Protein AF-A0A0L0VKM5-F1 (afdb_monomer_lite)

Organism: NCBI:txid1165861

Secondary structure (DSSP, 8-state):
----TTTTT---TT-GGG--------PPP----------------TTSSS--------------------HHHHHHHHHHHHHH---HHHHHHHHHHHTS-HHHHHHHHHHHHHHHHHHHHHHTTTT-------HHHHHHHHHHHHHHHT-TT--BSS--TTSSS--TTBHHHHHHHHHHTS-HHHHHHHS-HHHHTT-HHHHHHHHHHHHHHHHHHHHHHHHHHTTTT--BTTB---SSPPPHHHHHHHHHHHS-TTSSPPPHHHHHHHHHHHHHTT-

Foldseek 3Di:
DDDDPVVVPDDDPPDPPPDDDDDDDDDDDDDDDDDDDDDDPDDDDPVPPDPDPDPPPDPDPPPPPPDDPDVVLVVVLVVCCVVVVDDPVVNVLVVVLSPDDPVCNVVSVVVVVVVVVVVVVVVLVVPPPLPDFDVVLLLLLLLQLLVLVLDPPQPELDDDVPDPDDPCRHSLNSSVVSLVPDDPVVCVVGADPCVVVVNPSSVVSVSVSSVVSSVVSVVVLVCLQCALPDDDPVHDNDDDDDDPLRSQLVSCQVRPNNSDGDDPVRSVVVSVVSVVVVD

Structure (mmCIF, N/CA/C/O backbone):
data_AF-A0A0L0VKM5-F1
#
_entry.id   AF-A0A0L0VKM5-F1
#
loop_
_atom_site.group_PDB
_atom_site.id
_atom_site.type_symbol
_atom_site.label_atom_id
_atom_site.label_alt_id
_atom_site.label_comp_id
_atom_site.label_asym_id
_atom_site.label_entity_id
_atom_site.label_seq_id
_atom_site.pdbx_PDB_ins_code
_atom_site.Cartn_x
_atom_site.Cartn_y
_atom_site.Cartn_z
_atom_site.occupancy
_atom_site.B_iso_or_equiv
_atom_site.auth_seq_id
_atom_site.auth_comp_id
_atom_site.auth_asym_id
_atom_site.auth_atom_id
_atom_site.pdbx_PDB_model_num
ATOM 1 N N . MET A 1 1 ? -4.091 29.266 -2.581 1.00 34.59 1 MET A N 1
ATOM 2 C CA . MET A 1 1 ? -5.533 28.956 -2.667 1.00 34.59 1 MET A CA 1
ATOM 3 C C . MET A 1 1 ? -5.750 27.744 -1.776 1.00 34.59 1 MET A C 1
ATOM 5 O O . MET A 1 1 ? -5.140 26.719 -2.038 1.00 34.59 1 MET A O 1
ATOM 9 N N . VAL A 1 2 ? -6.422 27.909 -0.637 1.00 29.61 2 VAL A N 1
ATOM 10 C CA . VAL A 1 2 ? -6.553 26.855 0.384 1.00 29.61 2 VAL A CA 1
ATOM 11 C C . VAL A 1 2 ? -7.783 26.028 0.030 1.00 29.61 2 VAL A C 1
ATOM 13 O O . VAL A 1 2 ? -8.894 26.539 0.119 1.00 29.61 2 VAL A O 1
ATOM 16 N N . MET A 1 3 ? -7.582 24.792 -0.430 1.00 28.33 3 MET A N 1
ATOM 17 C CA . MET A 1 3 ? -8.678 23.846 -0.649 1.00 28.33 3 MET A CA 1
ATOM 18 C C . MET A 1 3 ? -9.205 23.363 0.706 1.00 28.33 3 MET A C 1
ATOM 20 O O . MET A 1 3 ? -8.437 22.916 1.560 1.00 28.33 3 MET A O 1
ATOM 24 N N . SER A 1 4 ? -10.511 23.512 0.912 1.00 32.47 4 SER A N 1
ATOM 25 C CA . SER A 1 4 ? -11.226 23.078 2.111 1.00 32.47 4 SER A CA 1
ATOM 26 C C . SER A 1 4 ? -11.427 21.559 2.085 1.00 32.47 4 SER A C 1
ATOM 28 O O . SER A 1 4 ? -11.765 20.999 1.046 1.00 32.47 4 SER A O 1
ATOM 30 N N . MET A 1 5 ? -11.265 20.886 3.233 1.00 33.91 5 MET A N 1
ATOM 31 C CA . MET A 1 5 ? -11.468 19.430 3.384 1.00 33.91 5 MET A CA 1
ATOM 32 C C . MET A 1 5 ? -12.863 18.949 2.955 1.00 33.91 5 MET A C 1
ATOM 34 O O . MET A 1 5 ? -13.023 17.776 2.628 1.00 33.91 5 MET A O 1
ATOM 38 N N . ASN A 1 6 ? -13.861 19.835 2.940 1.00 37.34 6 ASN A N 1
ATOM 39 C CA . ASN A 1 6 ? -15.232 19.471 2.589 1.00 37.34 6 ASN A CA 1
ATOM 40 C C . ASN A 1 6 ? -15.436 19.261 1.081 1.00 37.34 6 ASN A C 1
ATOM 42 O O . ASN A 1 6 ? -16.302 18.473 0.706 1.00 37.34 6 ASN A O 1
ATOM 46 N N . ASP A 1 7 ? -14.617 19.884 0.229 1.00 37.00 7 ASP A N 1
ATOM 47 C CA . ASP A 1 7 ? -14.785 19.810 -1.230 1.00 37.00 7 ASP A CA 1
ATOM 48 C C . ASP A 1 7 ? -14.205 18.518 -1.831 1.00 37.00 7 ASP A C 1
ATOM 50 O O . ASP A 1 7 ? -14.514 18.165 -2.964 1.00 37.00 7 ASP A O 1
ATOM 54 N N . LEU A 1 8 ? -13.392 17.772 -1.072 1.00 41.91 8 LEU A N 1
ATOM 55 C CA . LEU A 1 8 ? -12.828 16.490 -1.516 1.00 41.91 8 LEU A CA 1
ATOM 56 C C . LEU A 1 8 ? -13.783 15.304 -1.277 1.00 41.91 8 LEU A C 1
ATOM 58 O O . LEU A 1 8 ? -13.577 14.224 -1.824 1.00 41.91 8 LEU A O 1
ATOM 62 N N . ILE A 1 9 ? -14.801 15.482 -0.426 1.00 40.09 9 ILE A N 1
ATOM 63 C CA . ILE A 1 9 ? -15.663 14.389 0.061 1.00 40.09 9 ILE A CA 1
ATOM 64 C C . ILE A 1 9 ? -17.059 14.423 -0.573 1.00 40.09 9 ILE A C 1
ATOM 66 O O . ILE A 1 9 ? -17.719 13.387 -0.649 1.00 40.09 9 ILE A O 1
ATOM 70 N N . GLN A 1 10 ? -17.514 15.574 -1.067 1.00 39.12 10 GLN A N 1
ATOM 71 C CA . GLN A 1 10 ? -18.842 15.696 -1.664 1.00 39.12 10 GLN A CA 1
ATOM 72 C C . GLN A 1 10 ? -18.745 15.672 -3.190 1.00 39.12 10 GLN A C 1
ATOM 74 O O . GLN A 1 10 ? -18.498 16.688 -3.830 1.00 39.12 10 GLN A O 1
ATOM 79 N N . GLY A 1 11 ? -18.935 14.483 -3.767 1.00 34.53 11 GLY A N 1
ATOM 80 C CA . GLY A 1 11 ? -19.270 14.357 -5.182 1.00 34.53 11 GLY A CA 1
ATOM 81 C C . GLY A 1 11 ? -20.589 15.076 -5.467 1.00 34.53 11 GLY A C 1
ATOM 82 O O . GLY A 1 11 ? -21.546 14.942 -4.704 1.00 34.53 11 GLY A O 1
ATOM 83 N N . ASP A 1 12 ? -20.595 15.862 -6.540 1.00 33.09 12 ASP A N 1
ATOM 84 C CA . ASP A 1 12 ? -21.724 16.646 -7.036 1.00 33.09 12 ASP A CA 1
ATOM 85 C C . ASP A 1 12 ? -22.997 15.787 -7.157 1.00 33.09 12 ASP A C 1
ATOM 87 O O . ASP A 1 12 ? -23.001 14.711 -7.757 1.00 33.09 12 ASP A O 1
ATOM 91 N N . GLY A 1 13 ? -24.087 16.255 -6.548 1.00 37.84 13 GLY A N 1
ATOM 92 C CA . GLY A 1 13 ? -25.333 15.507 -6.351 1.00 37.84 13 GLY A CA 1
ATOM 93 C C . GLY A 1 13 ? -26.205 15.341 -7.599 1.00 37.84 13 GLY A C 1
ATOM 94 O O . GLY A 1 13 ? -27.368 14.972 -7.459 1.00 37.84 13 GLY A O 1
ATOM 95 N N . ASN A 1 14 ? -25.679 15.617 -8.794 1.00 38.56 14 ASN A N 1
ATOM 96 C CA . ASN A 1 14 ? -26.437 15.602 -10.049 1.00 38.56 14 ASN A CA 1
ATOM 97 C C . ASN A 1 14 ? -26.021 14.510 -11.047 1.00 38.56 14 ASN A C 1
ATOM 99 O O . ASN A 1 14 ? -26.467 14.544 -12.195 1.00 38.56 14 ASN A O 1
ATOM 103 N N . ASP A 1 15 ? -25.228 13.518 -10.637 1.00 36.84 15 ASP A N 1
ATOM 104 C CA . ASP A 1 15 ? -24.842 12.443 -11.552 1.00 36.84 15 ASP A CA 1
ATOM 105 C C . ASP A 1 15 ? -25.957 11.389 -11.713 1.00 36.84 15 ASP A C 1
ATOM 107 O O . ASP A 1 15 ? -26.361 10.698 -10.773 1.00 36.84 15 ASP A O 1
ATOM 111 N N . LEU A 1 16 ? -26.450 11.256 -12.947 1.00 36.75 16 LEU A N 1
ATOM 112 C CA . LEU A 1 16 ? -27.559 10.394 -13.396 1.00 36.75 16 LEU A CA 1
ATOM 113 C C . LEU A 1 16 ? -27.290 8.875 -13.273 1.00 36.75 16 LEU A C 1
ATOM 115 O O . LEU A 1 16 ? -28.076 8.065 -13.759 1.00 36.75 16 LEU A O 1
ATOM 119 N N . ALA A 1 17 ? -26.208 8.461 -12.611 1.00 41.47 17 ALA A N 1
ATOM 120 C CA . ALA A 1 17 ? -25.760 7.069 -12.532 1.00 41.47 17 ALA A CA 1
ATOM 121 C C . ALA A 1 17 ? -26.477 6.214 -11.462 1.00 41.47 17 ALA A C 1
ATOM 123 O O . ALA A 1 17 ? -26.242 5.010 -11.385 1.00 41.47 17 ALA A O 1
ATOM 124 N N . ASN A 1 18 ? -27.370 6.796 -10.652 1.00 37.19 18 ASN A N 1
ATOM 125 C CA . ASN A 1 18 ? -28.027 6.105 -9.529 1.00 37.19 18 ASN A CA 1
ATOM 126 C C . ASN A 1 18 ? -29.310 5.320 -9.879 1.00 37.19 18 ASN A C 1
ATOM 128 O O . ASN A 1 18 ? -30.042 4.920 -8.975 1.00 37.19 18 ASN A O 1
ATOM 132 N N . GLN A 1 19 ? -29.600 5.049 -11.154 1.00 35.53 19 GLN A N 1
ATOM 133 C CA . GLN A 1 19 ? -30.671 4.115 -11.529 1.00 35.53 19 GLN A CA 1
ATOM 134 C C . GLN A 1 19 ? -30.089 2.796 -12.032 1.00 35.53 19 GLN A C 1
ATOM 136 O O . GLN A 1 19 ? -29.912 2.588 -13.228 1.00 35.53 19 GLN A O 1
ATOM 141 N N . TYR A 1 20 ? -29.824 1.883 -11.100 1.00 34.62 20 TYR A N 1
ATOM 142 C CA . TYR A 1 20 ? -29.683 0.467 -11.420 1.00 34.62 20 TYR A CA 1
ATOM 143 C C . TYR A 1 20 ? -30.781 -0.305 -10.689 1.00 34.62 20 TYR A C 1
ATOM 145 O O . TYR A 1 20 ? -30.747 -0.473 -9.471 1.00 34.62 20 TYR A O 1
ATOM 153 N N . GLU A 1 21 ? -31.793 -0.730 -11.441 1.00 34.28 21 GLU A N 1
ATOM 154 C CA . GLU A 1 21 ? -32.879 -1.576 -10.956 1.00 34.28 21 GLU A CA 1
ATOM 155 C C . GLU A 1 21 ? -32.442 -3.038 -11.131 1.00 34.28 21 GLU A C 1
ATOM 157 O O . GLU A 1 21 ? -32.200 -3.507 -12.243 1.00 34.28 21 GLU A O 1
ATOM 162 N N . GLY A 1 22 ? -32.232 -3.739 -10.014 1.00 32.88 22 GLY A N 1
ATOM 163 C CA . GLY A 1 22 ? -31.756 -5.121 -10.012 1.00 32.88 22 GLY A CA 1
ATOM 164 C C . GLY A 1 22 ? -32.710 -6.063 -10.752 1.00 32.88 22 GLY A C 1
ATOM 165 O O . GLY A 1 22 ? -33.922 -6.033 -10.537 1.00 32.88 22 GLY A O 1
ATOM 166 N N . VAL A 1 23 ? -32.147 -6.923 -11.605 1.00 34.69 23 VAL A N 1
ATOM 167 C CA . VAL A 1 23 ? -32.866 -7.983 -12.324 1.00 34.69 23 VAL A CA 1
ATOM 168 C C . VAL A 1 23 ? -33.581 -8.885 -11.312 1.00 34.69 23 VAL A C 1
ATOM 170 O O . VAL A 1 23 ? -32.945 -9.564 -10.509 1.00 34.69 23 VAL A O 1
ATOM 173 N N . ARG A 1 24 ? -34.918 -8.866 -11.331 1.00 34.19 24 ARG A N 1
ATOM 174 C CA . ARG A 1 24 ? -35.765 -9.814 -10.600 1.00 34.19 24 ARG A CA 1
ATOM 175 C C . ARG A 1 24 ? -35.789 -11.144 -11.351 1.00 34.19 24 ARG A C 1
ATOM 177 O O . ARG A 1 24 ? -36.242 -11.191 -12.492 1.00 34.19 24 ARG A O 1
ATOM 184 N N . ASP A 1 25 ? -35.367 -12.217 -10.691 1.00 37.97 25 ASP A N 1
ATOM 185 C CA . ASP A 1 25 ? -35.578 -13.589 -11.157 1.00 37.97 25 ASP A CA 1
ATOM 186 C C . ASP A 1 25 ? -37.079 -13.904 -11.197 1.00 37.97 25 ASP A C 1
ATOM 188 O O . ASP A 1 25 ? -37.740 -14.032 -10.165 1.00 37.97 25 ASP A O 1
ATOM 192 N N . SER A 1 26 ? -37.644 -14.012 -12.397 1.00 36.44 26 SER A N 1
ATOM 193 C CA . SER A 1 26 ? -38.982 -14.566 -12.635 1.00 36.44 26 SER A CA 1
ATOM 194 C C . SER A 1 26 ? -39.057 -15.109 -14.063 1.00 36.44 26 SER A C 1
ATOM 196 O O . SER A 1 26 ? -39.553 -14.445 -14.969 1.00 36.44 26 SER A O 1
ATOM 198 N N . LEU A 1 27 ? -38.536 -16.320 -14.277 1.00 35.91 27 LEU A N 1
ATOM 199 C CA . LEU A 1 27 ? -38.782 -17.080 -15.505 1.00 35.91 27 LEU A CA 1
ATOM 200 C C . LEU A 1 27 ? -40.105 -17.846 -15.365 1.00 35.91 27 LEU A C 1
ATOM 202 O O . LEU A 1 27 ? -40.284 -18.621 -14.426 1.00 35.91 27 LEU A O 1
ATOM 206 N N . ALA A 1 28 ? -41.029 -17.609 -16.297 1.00 33.84 28 ALA A N 1
ATOM 207 C CA . ALA A 1 28 ? -42.283 -18.348 -16.424 1.00 33.84 28 ALA A CA 1
ATOM 208 C C . ALA A 1 28 ? -42.056 -19.717 -17.111 1.00 33.84 28 ALA A C 1
ATOM 210 O O . ALA A 1 28 ? -41.146 -19.833 -17.936 1.00 33.84 28 ALA A O 1
ATOM 211 N N . PRO A 1 29 ? -42.864 -20.751 -16.802 1.00 32.62 29 PRO A N 1
ATOM 212 C CA . PRO A 1 29 ? -42.708 -22.084 -17.374 1.00 32.62 29 PRO A CA 1
ATOM 213 C C . PRO A 1 29 ? -43.264 -22.126 -18.803 1.00 32.62 29 PRO A C 1
ATOM 215 O O . PRO A 1 29 ? -44.356 -21.626 -19.067 1.00 32.62 29 PRO A O 1
ATOM 218 N N . VAL A 1 30 ? -42.514 -22.726 -19.730 1.00 32.19 30 VAL A N 1
ATOM 219 C CA . VAL A 1 30 ? -42.964 -22.938 -21.112 1.00 32.19 30 VAL A CA 1
ATOM 220 C C . VAL A 1 30 ? -43.645 -24.301 -21.203 1.00 32.19 30 VAL A C 1
ATOM 222 O O . VAL A 1 30 ? -42.994 -25.338 -21.069 1.00 32.19 30 VAL A O 1
ATOM 225 N N . ASP A 1 31 ? -44.959 -24.278 -21.422 1.00 28.09 31 ASP A N 1
ATOM 226 C CA . ASP A 1 31 ? -45.771 -25.460 -21.693 1.00 28.09 31 ASP A CA 1
ATOM 227 C C . ASP A 1 31 ? -45.474 -26.047 -23.077 1.00 28.09 31 ASP A C 1
ATOM 229 O O . ASP A 1 31 ? -45.318 -25.355 -24.084 1.00 28.09 31 ASP A O 1
ATOM 233 N N . THR A 1 32 ? -45.417 -27.374 -23.095 1.00 36.81 32 THR A N 1
ATOM 234 C CA . THR A 1 32 ? -45.219 -28.223 -24.268 1.00 36.81 32 THR A CA 1
ATOM 235 C C . THR A 1 32 ? -46.572 -28.509 -24.919 1.00 36.81 32 THR A C 1
ATOM 237 O O . THR A 1 32 ? -47.510 -28.923 -24.238 1.00 36.81 32 THR A O 1
ATOM 240 N N . THR A 1 33 ? -46.694 -28.385 -26.242 1.00 29.48 33 THR A N 1
ATOM 241 C CA . THR A 1 33 ? -47.748 -29.099 -26.984 1.00 29.48 33 THR A CA 1
ATOM 242 C C . THR A 1 33 ? -47.241 -29.518 -28.362 1.00 29.48 33 THR A C 1
ATOM 244 O O . THR A 1 33 ? -46.828 -28.694 -29.173 1.00 29.48 33 THR A O 1
ATOM 247 N N . MET A 1 34 ? -47.231 -30.835 -28.573 1.00 36.66 34 MET A N 1
ATOM 248 C CA . MET A 1 34 ? -46.810 -31.541 -29.781 1.00 36.66 34 MET A CA 1
ATOM 249 C C . MET A 1 34 ? -47.943 -31.654 -30.809 1.00 36.66 34 MET A C 1
ATOM 251 O O . MET A 1 34 ? -49.106 -31.741 -30.422 1.00 36.66 34 MET A O 1
ATOM 255 N N . ASN A 1 35 ? -47.583 -31.737 -32.095 1.00 28.11 35 ASN A N 1
ATOM 256 C CA . ASN A 1 35 ? -48.121 -32.685 -33.091 1.00 28.11 35 ASN A CA 1
ATOM 257 C C . ASN A 1 35 ? -47.524 -32.365 -34.475 1.00 28.11 35 ASN A C 1
ATOM 259 O O . ASN A 1 35 ? -47.435 -31.194 -34.823 1.00 28.11 35 ASN A O 1
ATOM 263 N N . SER A 1 36 ? -47.209 -33.279 -35.389 1.00 32.62 36 SER A N 1
ATOM 264 C CA . SER A 1 36 ? -46.889 -34.716 -35.423 1.00 32.62 36 SER A CA 1
ATOM 265 C C . SER A 1 36 ? -46.512 -34.985 -36.889 1.00 32.62 36 SER A C 1
ATOM 267 O O . SER A 1 36 ? -47.152 -34.435 -37.785 1.00 32.62 36 SER A O 1
ATOM 269 N N . GLY A 1 37 ? -45.497 -35.808 -37.144 1.00 26.30 37 GLY A N 1
ATOM 270 C CA . GLY A 1 37 ? -45.124 -36.234 -38.494 1.00 26.30 37 GLY A CA 1
ATOM 271 C C . GLY A 1 37 ? -43.953 -37.208 -38.451 1.00 26.30 37 GLY A C 1
ATOM 272 O O . GLY A 1 37 ? -42.804 -36.784 -38.401 1.00 26.30 37 GLY A O 1
ATOM 273 N N . GLU A 1 38 ? -44.281 -38.497 -38.392 1.00 36.12 38 GLU A N 1
ATOM 274 C CA . GLU A 1 38 ? -43.386 -39.646 -38.569 1.00 36.12 38 GLU A CA 1
ATOM 275 C C . GLU A 1 38 ? -42.531 -39.485 -39.842 1.00 36.12 38 GLU A C 1
ATOM 277 O O . GLU A 1 38 ? -43.045 -39.035 -40.862 1.00 36.12 38 GLU A O 1
ATOM 282 N N . ASP A 1 39 ? -41.236 -39.819 -39.815 1.00 32.72 39 ASP A N 1
ATOM 283 C CA . ASP A 1 39 ? -40.753 -41.129 -40.284 1.00 32.72 39 ASP A CA 1
ATOM 284 C C . ASP A 1 39 ? -39.214 -41.187 -40.442 1.00 32.72 39 ASP A C 1
ATOM 2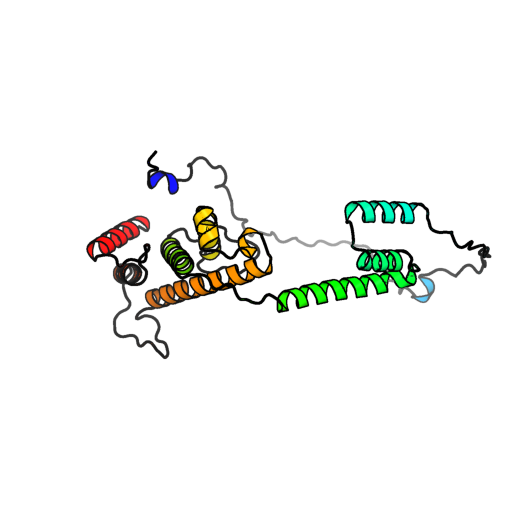86 O O . ASP A 1 39 ? -38.576 -40.268 -40.948 1.00 32.72 39 ASP A O 1
ATOM 290 N N . ASN A 1 40 ? -38.658 -42.342 -40.063 1.00 35.66 40 ASN A N 1
ATOM 291 C CA . ASN A 1 40 ? -37.384 -42.941 -40.493 1.00 35.66 40 ASN A CA 1
ATOM 292 C C . ASN A 1 40 ? -36.057 -42.179 -40.279 1.00 35.66 40 ASN A C 1
ATOM 294 O O . ASN A 1 40 ? -35.524 -41.517 -41.169 1.00 35.66 40 ASN A O 1
ATOM 298 N N . LEU A 1 41 ? -35.404 -42.458 -39.142 1.00 38.38 41 LEU A N 1
ATOM 299 C CA . LEU A 1 41 ? -33.941 -42.398 -39.046 1.00 38.38 41 LEU A CA 1
ATOM 300 C C . LEU A 1 41 ? -33.344 -43.524 -39.905 1.00 38.38 41 LEU A C 1
ATOM 302 O O . LEU A 1 41 ? -33.172 -44.649 -39.440 1.00 38.38 41 LEU A O 1
ATOM 306 N N . GLY A 1 42 ? -33.062 -43.221 -41.171 1.00 40.12 42 GLY A N 1
ATOM 307 C CA . GLY A 1 42 ? -32.238 -44.073 -42.021 1.00 40.12 42 GLY A CA 1
ATOM 308 C C . GLY A 1 42 ? -30.804 -44.115 -41.494 1.00 40.12 42 GLY A C 1
ATOM 309 O O . GLY A 1 42 ? -30.186 -43.074 -41.275 1.00 40.12 42 GLY A O 1
ATOM 310 N N . GLU A 1 43 ? -30.289 -45.322 -41.279 1.00 47.19 43 GLU A N 1
ATOM 311 C CA . GLU A 1 43 ? -28.881 -45.591 -41.000 1.00 47.19 43 GLU A CA 1
ATOM 312 C C . GLU A 1 43 ? -28.035 -45.066 -42.173 1.00 47.19 43 GLU A C 1
ATOM 314 O O . GLU A 1 43 ? -28.152 -45.542 -43.302 1.00 47.19 43 GLU A O 1
ATOM 319 N N . ILE A 1 44 ? -27.240 -44.021 -41.935 1.00 52.38 44 ILE A N 1
ATOM 320 C CA . ILE A 1 44 ? -26.366 -43.441 -42.959 1.00 52.38 44 ILE A CA 1
ATOM 321 C C . ILE A 1 44 ? -25.123 -44.329 -43.055 1.00 52.38 44 ILE A C 1
ATOM 323 O O . ILE A 1 44 ? -24.295 -44.320 -42.145 1.00 52.38 44 ILE A O 1
ATOM 327 N N . ASP A 1 45 ? -24.996 -45.081 -44.152 1.00 52.88 45 ASP A N 1
ATOM 328 C CA . ASP A 1 45 ? -23.797 -45.862 -44.468 1.00 52.88 45 ASP A CA 1
ATOM 329 C C . ASP A 1 45 ? -22.600 -44.907 -44.677 1.00 52.88 45 ASP A C 1
ATOM 331 O O . ASP A 1 45 ? -22.598 -44.105 -45.627 1.00 52.88 45 ASP A O 1
ATOM 335 N N . PRO A 1 46 ? -21.573 -44.958 -43.805 1.00 53.31 46 PRO A N 1
ATOM 336 C CA . PRO A 1 46 ? -20.429 -44.053 -43.864 1.00 53.31 46 PRO A CA 1
ATOM 337 C C . PRO A 1 46 ? -19.584 -44.216 -45.136 1.00 53.31 46 PRO A C 1
ATOM 339 O O . PRO A 1 46 ? -18.772 -43.339 -45.427 1.00 53.31 46 PRO A O 1
ATOM 342 N N . ASN A 1 47 ? -19.787 -45.277 -45.926 1.00 53.28 47 ASN A N 1
ATOM 343 C CA . ASN A 1 47 ? -19.062 -45.490 -47.181 1.00 53.28 47 ASN A CA 1
ATOM 344 C C . ASN A 1 47 ? -19.636 -44.721 -48.381 1.00 53.28 47 ASN A C 1
ATOM 346 O O . ASN A 1 47 ? -18.992 -44.668 -49.424 1.00 53.28 47 ASN A O 1
ATOM 350 N N . THR A 1 48 ? -20.809 -44.098 -48.245 1.00 52.44 48 THR A N 1
ATOM 351 C CA . THR A 1 48 ? -21.465 -43.332 -49.328 1.00 52.44 48 THR A CA 1
ATOM 352 C C . THR A 1 48 ? -21.473 -41.816 -49.117 1.00 52.44 48 THR A C 1
ATOM 354 O O . THR A 1 48 ? -21.989 -41.084 -49.959 1.00 52.44 48 THR A O 1
ATOM 357 N N . PHE A 1 49 ? -20.899 -41.313 -48.016 1.00 48.53 49 PHE A N 1
ATOM 358 C CA . PHE A 1 49 ? -20.939 -39.880 -47.685 1.00 48.53 49 PHE A CA 1
ATOM 359 C C . PHE A 1 49 ? -20.107 -39.009 -48.641 1.00 48.53 49 PHE A C 1
ATOM 361 O O . PHE A 1 49 ? -20.435 -37.849 -48.886 1.00 48.53 49 PHE A O 1
ATOM 368 N N . PHE A 1 50 ? -19.056 -39.580 -49.223 1.00 52.94 50 PHE A N 1
ATOM 369 C CA . PHE A 1 50 ? -18.299 -38.965 -50.302 1.00 52.94 50 PHE A CA 1
ATOM 370 C C . PHE A 1 50 ? -18.598 -39.776 -51.560 1.00 52.94 50 PHE A C 1
ATOM 372 O O . PHE A 1 50 ? -18.223 -40.941 -51.636 1.00 52.94 50 PHE A O 1
ATOM 379 N N . GLY A 1 51 ? -19.347 -39.194 -52.501 1.00 50.78 51 GLY A N 1
ATOM 380 C CA . GLY A 1 51 ? -19.697 -39.864 -53.756 1.00 50.78 51 GLY A CA 1
ATOM 381 C C . GLY A 1 51 ? -18.470 -40.390 -54.511 1.00 50.78 51 GLY A C 1
ATOM 382 O O . GLY A 1 51 ? -17.351 -39.925 -54.283 1.00 50.78 51 GLY A O 1
ATOM 383 N N . ASP A 1 52 ? -18.703 -41.354 -55.408 1.00 49.81 52 ASP A N 1
ATOM 384 C CA . ASP A 1 52 ? -17.656 -42.068 -56.149 1.00 49.81 52 ASP A CA 1
ATOM 385 C C . ASP A 1 52 ? -16.579 -41.119 -56.713 1.00 49.81 52 ASP A C 1
ATOM 387 O O . ASP A 1 52 ? -16.909 -40.148 -57.410 1.00 49.81 52 ASP A O 1
ATOM 391 N N . PRO A 1 53 ? -15.283 -41.381 -56.458 1.00 49.00 53 PRO A N 1
ATOM 392 C CA . PRO A 1 53 ? -14.220 -40.556 -56.997 1.00 49.00 53 PRO A CA 1
ATOM 393 C C . PRO A 1 53 ? -14.179 -40.722 -58.520 1.00 49.00 53 PRO A C 1
ATOM 395 O O . PRO A 1 53 ? -13.884 -41.790 -59.052 1.00 49.00 53 PRO A O 1
ATOM 398 N N . SER A 1 5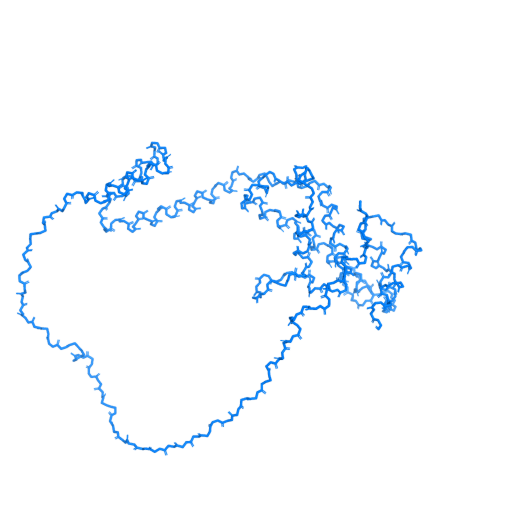4 ? -14.470 -39.636 -59.236 1.00 51.62 54 SER A N 1
ATOM 399 C CA . SER A 1 54 ? -14.292 -39.549 -60.686 1.00 51.62 54 SER A CA 1
ATOM 400 C C . SER A 1 54 ? -12.847 -39.901 -61.062 1.00 51.62 54 SER A C 1
ATOM 402 O O . SER A 1 54 ? -11.929 -39.139 -60.773 1.00 51.62 54 SER A O 1
ATOM 404 N N . THR A 1 55 ? -12.646 -41.007 -61.783 1.00 49.91 55 THR A N 1
ATOM 405 C CA . THR A 1 55 ? -11.344 -41.495 -62.286 1.00 49.91 55 THR A CA 1
ATOM 406 C C . THR A 1 55 ? -10.829 -40.717 -63.504 1.00 49.91 55 THR A C 1
ATOM 408 O O . THR A 1 55 ? -10.224 -41.286 -64.412 1.00 49.91 55 THR A O 1
ATOM 411 N N . LYS A 1 56 ? -11.102 -39.414 -63.581 1.00 45.56 56 LYS A N 1
ATOM 412 C CA . LYS A 1 56 ? -10.451 -38.549 -64.566 1.00 45.56 56 LYS A CA 1
ATOM 413 C C . LYS A 1 56 ? -9.203 -37.976 -63.923 1.00 45.56 56 LYS A C 1
ATOM 415 O O . LYS A 1 56 ? -9.264 -36.918 -63.299 1.00 45.56 56 LYS A O 1
ATOM 420 N N . ASP A 1 57 ? -8.096 -38.692 -64.095 1.00 46.69 57 ASP A N 1
ATOM 421 C CA . ASP A 1 57 ? -6.763 -38.148 -63.869 1.00 46.69 57 ASP A CA 1
ATOM 422 C C . ASP A 1 57 ? -6.648 -36.852 -64.673 1.00 46.69 57 ASP A C 1
ATOM 424 O O . ASP A 1 57 ? -6.629 -36.838 -65.905 1.00 46.69 57 ASP A O 1
ATOM 428 N N . THR A 1 58 ? -6.678 -35.736 -63.955 1.00 48.94 58 THR A N 1
ATOM 429 C CA . THR A 1 58 ? -6.352 -34.437 -64.522 1.00 48.94 58 THR A CA 1
ATOM 430 C C . THR A 1 58 ? -4.836 -34.386 -64.524 1.00 48.94 58 THR A C 1
ATOM 432 O O . THR A 1 58 ? -4.233 -34.292 -63.456 1.00 48.94 58 THR A O 1
ATOM 435 N N . GLU A 1 59 ? -4.218 -34.516 -65.699 1.00 46.69 59 GLU A N 1
ATOM 436 C CA . GLU A 1 59 ? -2.792 -34.238 -65.863 1.00 46.69 59 GLU A CA 1
ATOM 437 C C . GLU A 1 59 ? -2.525 -32.816 -65.354 1.00 46.69 59 GLU A C 1
ATOM 439 O O . GLU A 1 59 ? -2.867 -31.825 -66.000 1.00 46.69 59 GLU A O 1
ATOM 444 N N . MET A 1 60 ? -1.960 -32.709 -64.150 1.00 44.53 60 MET A N 1
ATOM 445 C CA . MET A 1 60 ? -1.390 -31.459 -63.678 1.00 44.53 60 MET A CA 1
ATOM 446 C C . MET A 1 60 ? -0.069 -31.288 -64.415 1.00 44.53 60 MET A C 1
ATOM 448 O O . MET A 1 60 ? 0.899 -31.999 -64.145 1.00 44.53 60 MET A O 1
ATOM 452 N N . ASP A 1 61 ? -0.067 -30.374 -65.384 1.00 43.09 61 ASP A N 1
ATOM 453 C CA . ASP A 1 61 ? 1.140 -29.871 -66.030 1.00 43.09 61 ASP A CA 1
ATOM 454 C C . ASP A 1 61 ? 2.152 -29.488 -64.943 1.00 43.09 61 ASP A C 1
ATOM 456 O O . ASP A 1 61 ? 1.950 -28.549 -64.169 1.00 43.09 61 ASP A O 1
ATOM 460 N N . ASN A 1 62 ? 3.234 -30.262 -64.854 1.00 43.66 62 ASN A N 1
ATOM 461 C CA . ASN A 1 62 ? 4.312 -30.070 -63.893 1.00 43.66 62 ASN A CA 1
ATOM 462 C C . ASN A 1 62 ? 5.256 -28.949 -64.349 1.00 43.66 62 ASN A C 1
ATOM 464 O O . ASN A 1 62 ? 6.479 -29.093 -64.346 1.00 43.66 62 ASN A O 1
ATOM 468 N N . SER A 1 63 ? 4.679 -27.814 -64.722 1.00 44.59 63 SER A N 1
ATOM 469 C CA . SER A 1 63 ? 5.391 -26.569 -64.965 1.00 44.59 63 SER A CA 1
ATOM 470 C C . SER A 1 63 ? 5.380 -25.722 -63.691 1.00 44.59 63 SER A C 1
ATOM 472 O O . SER A 1 63 ? 4.989 -24.557 -63.692 1.00 44.59 63 SER A O 1
ATOM 474 N N . LEU A 1 64 ? 5.842 -26.304 -62.576 1.00 39.22 64 LEU A N 1
ATOM 475 C CA . LEU A 1 64 ? 6.280 -25.534 -61.410 1.00 39.22 64 LEU A CA 1
ATOM 476 C C . LEU A 1 64 ? 7.618 -24.881 -61.756 1.00 39.22 64 LEU A C 1
ATOM 478 O O . LEU A 1 64 ? 8.699 -25.323 -61.366 1.00 39.22 64 LEU A O 1
ATOM 482 N N . VAL A 1 65 ? 7.526 -23.805 -62.530 1.00 47.19 65 VAL A N 1
ATOM 483 C CA . VAL A 1 65 ? 8.568 -22.791 -62.584 1.00 47.19 65 VAL A CA 1
ATOM 484 C C . VAL A 1 65 ? 8.725 -22.278 -61.157 1.00 47.19 65 VAL A C 1
ATOM 486 O O . VAL A 1 65 ? 7.822 -21.649 -60.611 1.00 47.19 65 VAL A O 1
ATOM 489 N N . VAL A 1 66 ? 9.864 -22.592 -60.543 1.00 47.66 66 VAL A N 1
ATOM 490 C CA . VAL A 1 66 ? 10.307 -21.977 -59.290 1.00 47.66 66 VAL A CA 1
ATOM 491 C C . VAL A 1 66 ? 10.219 -20.460 -59.483 1.00 47.66 66 VAL A C 1
ATOM 493 O O . VAL A 1 66 ? 10.940 -19.940 -60.341 1.00 47.66 66 VAL A O 1
ATOM 496 N N . PRO A 1 67 ? 9.362 -19.724 -58.750 1.00 45.69 67 PRO A N 1
ATOM 497 C CA . PRO A 1 67 ? 9.387 -18.281 -58.841 1.00 45.69 67 PRO A CA 1
ATOM 498 C C . PRO A 1 67 ? 10.712 -17.835 -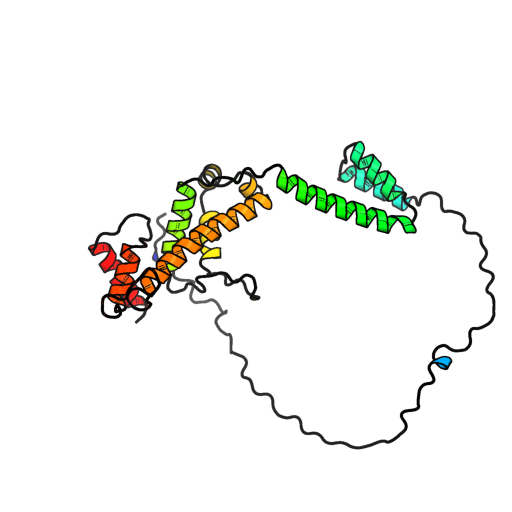58.230 1.00 45.69 67 PRO A C 1
ATOM 500 O O . PRO A 1 67 ? 10.995 -18.101 -57.060 1.00 45.69 67 PRO A O 1
ATOM 503 N N . ALA A 1 68 ? 11.540 -17.178 -59.040 1.00 53.38 68 ALA A N 1
ATOM 504 C CA . ALA A 1 68 ? 12.563 -16.288 -58.517 1.00 53.38 68 ALA A CA 1
ATOM 505 C C . ALA A 1 68 ? 11.904 -15.347 -57.495 1.00 53.38 68 ALA A C 1
ATOM 507 O O . ALA A 1 68 ? 10.752 -14.962 -57.698 1.00 53.38 68 ALA A O 1
ATOM 508 N N . SER A 1 69 ? 12.622 -15.050 -56.406 1.00 54.09 69 SER A N 1
ATOM 509 C CA . SER A 1 69 ? 12.200 -14.230 -55.264 1.00 54.09 69 SER A CA 1
ATOM 510 C C . SER A 1 69 ? 11.071 -13.258 -55.601 1.00 54.09 69 SER A C 1
ATOM 512 O O . SER A 1 69 ? 11.235 -12.391 -56.458 1.00 54.09 69 SER A O 1
ATOM 514 N N . ASP A 1 70 ? 9.921 -13.428 -54.945 1.00 59.31 70 ASP A N 1
ATOM 515 C CA . ASP A 1 70 ? 8.764 -12.563 -55.151 1.00 59.31 70 ASP A CA 1
ATOM 516 C C . ASP A 1 70 ? 9.174 -11.112 -54.827 1.00 59.31 70 ASP A C 1
ATOM 518 O O . ASP A 1 70 ? 9.517 -10.832 -53.669 1.00 59.31 70 ASP A O 1
ATOM 522 N N . PRO A 1 71 ? 9.164 -10.184 -55.805 1.00 60.91 71 PRO A N 1
ATOM 523 C CA . PRO A 1 71 ? 9.617 -8.804 -55.617 1.00 60.91 71 PRO A CA 1
ATOM 524 C C . PRO A 1 71 ? 8.862 -8.081 -54.492 1.00 60.91 71 PRO A C 1
ATOM 526 O O . PRO A 1 71 ? 9.376 -7.124 -53.912 1.00 60.91 71 PRO A O 1
ATOM 529 N N . TYR A 1 72 ? 7.671 -8.566 -54.130 1.00 70.50 72 TYR A N 1
ATOM 530 C CA . TYR A 1 72 ? 6.905 -8.084 -52.986 1.00 70.50 72 TYR A CA 1
ATOM 531 C C . TYR A 1 72 ? 7.582 -8.381 -51.637 1.00 70.50 72 TYR A C 1
ATOM 533 O O . TYR A 1 72 ? 7.601 -7.537 -50.740 1.00 70.50 72 TYR A O 1
ATOM 541 N N . THR A 1 73 ? 8.181 -9.565 -51.492 1.00 68.94 73 THR A N 1
ATOM 542 C CA . THR A 1 73 ? 8.859 -9.978 -50.254 1.00 68.94 73 THR A CA 1
ATOM 543 C C . THR A 1 73 ? 10.176 -9.238 -50.039 1.00 68.94 73 THR A C 1
ATOM 545 O O . THR A 1 73 ? 10.483 -8.857 -48.907 1.00 68.94 73 THR A O 1
ATOM 548 N N . ASP A 1 74 ? 10.911 -8.955 -51.115 1.00 74.94 74 ASP A N 1
ATOM 549 C CA . ASP A 1 74 ? 12.160 -8.191 -51.063 1.00 74.94 74 ASP A CA 1
ATOM 550 C C . ASP A 1 74 ? 11.906 -6.710 -50.739 1.00 74.94 74 ASP A C 1
ATOM 552 O O . ASP A 1 74 ? 12.628 -6.116 -49.929 1.00 74.94 74 ASP A O 1
ATOM 556 N N . GLN A 1 75 ? 10.834 -6.125 -51.288 1.00 79.75 75 GLN A N 1
ATOM 557 C CA . GLN A 1 75 ? 10.406 -4.773 -50.927 1.00 79.75 75 GLN A CA 1
ATOM 558 C C . GLN A 1 75 ? 9.992 -4.691 -49.452 1.00 79.75 75 GLN A C 1
ATOM 560 O O . GLN A 1 75 ? 10.448 -3.803 -48.734 1.00 79.75 75 GLN A O 1
ATOM 565 N N . LEU A 1 76 ? 9.196 -5.649 -48.966 1.00 79.38 76 LEU A N 1
ATOM 566 C CA . LEU A 1 76 ? 8.783 -5.704 -47.563 1.00 79.38 76 LEU A CA 1
ATOM 567 C C . LEU A 1 76 ? 9.985 -5.855 -46.615 1.00 79.38 76 LEU A C 1
ATOM 569 O O . LEU A 1 76 ? 10.048 -5.173 -45.595 1.00 79.38 76 LEU A O 1
ATOM 573 N N . CYS A 1 77 ? 10.959 -6.710 -46.946 1.00 75.69 77 CYS A N 1
ATOM 574 C CA . CYS A 1 77 ? 12.176 -6.865 -46.142 1.00 75.69 77 CYS A CA 1
ATOM 575 C C . CYS A 1 77 ? 12.992 -5.566 -46.094 1.00 75.69 77 CYS A C 1
ATOM 577 O O . CYS A 1 77 ? 13.489 -5.196 -45.029 1.00 75.69 77 CYS A O 1
ATOM 579 N N . THR A 1 78 ? 13.084 -4.852 -47.219 1.00 80.06 78 THR A N 1
ATOM 580 C CA . THR A 1 78 ? 13.779 -3.559 -47.316 1.00 80.06 78 THR A CA 1
ATOM 581 C C . THR A 1 78 ? 13.088 -2.490 -46.463 1.00 80.06 78 THR A C 1
ATOM 583 O O . THR A 1 78 ? 13.747 -1.789 -45.688 1.00 80.06 78 THR A O 1
ATOM 586 N N . ASP A 1 79 ? 11.758 -2.412 -46.524 1.00 81.69 79 ASP A N 1
ATOM 587 C CA . ASP A 1 79 ? 10.960 -1.482 -45.722 1.00 81.69 79 ASP A CA 1
ATOM 588 C C . ASP A 1 79 ? 11.110 -1.773 -44.222 1.00 81.69 79 ASP A C 1
ATOM 590 O O . ASP A 1 79 ? 11.396 -0.866 -43.433 1.00 81.69 79 ASP A O 1
ATOM 594 N N . LEU A 1 80 ? 10.994 -3.042 -43.816 1.00 79.44 80 LEU A N 1
ATOM 595 C CA . LEU A 1 80 ? 11.187 -3.467 -42.427 1.00 79.44 80 LEU A CA 1
ATOM 596 C C . LEU A 1 80 ? 12.607 -3.150 -41.940 1.00 79.44 80 LEU A C 1
ATOM 598 O O . LEU A 1 80 ? 12.775 -2.590 -40.856 1.00 79.44 80 LEU A O 1
ATOM 602 N N . GLN A 1 81 ? 13.633 -3.427 -42.745 1.00 79.31 81 GLN A N 1
ATOM 603 C CA . GLN A 1 81 ? 15.018 -3.118 -42.396 1.00 79.31 81 GLN A CA 1
ATOM 604 C C . GLN A 1 81 ? 15.228 -1.614 -42.175 1.00 79.31 81 GLN A C 1
ATOM 606 O O . GLN A 1 81 ? 15.857 -1.220 -41.189 1.00 79.31 81 GLN A O 1
ATOM 611 N N . SER A 1 82 ? 14.671 -0.773 -43.051 1.00 80.56 82 SER A N 1
ATOM 612 C CA . SER A 1 82 ? 14.765 0.686 -42.924 1.00 80.56 82 SER A CA 1
ATOM 613 C C . SER A 1 82 ? 14.109 1.207 -41.637 1.00 80.56 82 SER A C 1
ATOM 615 O O . SER A 1 82 ? 14.610 2.149 -41.016 1.00 80.56 82 SER A O 1
ATOM 617 N N . LYS A 1 83 ? 13.022 0.556 -41.201 1.00 81.50 83 LYS A N 1
ATOM 618 C CA . LYS A 1 83 ? 12.217 0.958 -40.045 1.00 81.50 83 LYS A CA 1
ATOM 619 C C . LYS A 1 83 ? 12.794 0.476 -38.716 1.00 81.50 83 LYS A C 1
ATOM 621 O O . LYS A 1 83 ? 12.799 1.237 -37.753 1.00 81.50 83 LYS A O 1
ATOM 626 N N . PHE A 1 84 ? 13.279 -0.764 -38.660 1.00 78.62 84 PHE A N 1
ATOM 627 C CA . PHE A 1 84 ? 13.711 -1.410 -37.416 1.00 78.62 84 PHE A CA 1
ATOM 628 C C . PHE A 1 84 ? 15.222 -1.334 -37.158 1.00 78.62 84 PHE A C 1
ATOM 630 O O . PHE A 1 84 ? 15.634 -1.570 -36.028 1.00 78.62 84 PHE A O 1
ATOM 637 N N . LYS A 1 85 ? 16.040 -0.970 -38.163 1.00 81.75 85 LYS A N 1
ATOM 638 C CA . LYS A 1 85 ? 17.495 -0.732 -38.034 1.00 81.75 85 LYS A CA 1
ATOM 639 C C . LYS A 1 85 ? 18.234 -1.824 -37.242 1.00 81.75 85 LYS A C 1
ATOM 641 O O . LYS A 1 85 ? 19.014 -1.523 -36.341 1.00 81.75 85 LYS A O 1
ATOM 646 N N . LEU A 1 86 ? 17.976 -3.087 -37.579 1.00 76.56 86 LEU A N 1
ATOM 647 C CA . LEU A 1 86 ? 18.656 -4.228 -36.962 1.00 76.56 86 LEU A CA 1
ATOM 648 C C . LEU A 1 86 ? 20.176 -4.109 -37.150 1.00 76.56 86 LEU A C 1
ATOM 650 O O . LEU A 1 86 ? 20.642 -3.713 -38.223 1.00 76.56 86 LEU A O 1
ATOM 654 N N . ASP A 1 87 ? 20.953 -4.468 -36.129 1.00 85.25 87 ASP A N 1
ATOM 655 C CA . ASP A 1 87 ? 22.407 -4.553 -36.262 1.00 85.25 87 ASP A CA 1
ATOM 656 C C . ASP A 1 87 ? 22.810 -5.687 -37.231 1.00 85.25 87 ASP A C 1
ATOM 658 O O . ASP A 1 87 ? 21.998 -6.567 -37.547 1.00 85.25 87 ASP A O 1
ATOM 662 N N . PRO A 1 88 ? 24.063 -5.694 -37.723 1.00 79.56 88 PRO A N 1
ATOM 663 C CA . PRO A 1 88 ? 24.485 -6.607 -38.783 1.00 79.56 88 PRO A CA 1
ATOM 664 C C . PRO A 1 88 ? 24.282 -8.097 -38.473 1.00 79.56 88 PRO A C 1
ATOM 666 O O . PRO A 1 88 ? 24.037 -8.879 -39.395 1.00 79.56 88 PRO A O 1
ATOM 669 N N . ALA A 1 89 ? 24.359 -8.506 -37.201 1.00 77.38 89 ALA A N 1
ATOM 670 C CA . ALA A 1 89 ? 24.186 -9.902 -36.812 1.00 77.38 89 ALA A CA 1
ATOM 671 C C . ALA A 1 89 ? 22.707 -10.316 -36.861 1.00 77.38 89 ALA A C 1
ATOM 673 O O . ALA A 1 89 ? 22.369 -11.333 -37.470 1.00 77.38 89 ALA A O 1
ATOM 674 N N . HIS A 1 90 ? 21.810 -9.503 -36.299 1.00 79.19 90 HIS A N 1
ATOM 675 C CA . HIS A 1 90 ? 20.371 -9.787 -36.300 1.00 79.19 90 HIS A CA 1
ATOM 676 C C . HIS A 1 90 ? 19.742 -9.623 -37.685 1.00 79.19 90 HIS A C 1
ATOM 678 O O . HIS A 1 90 ? 18.850 -10.387 -38.057 1.00 79.19 90 HIS A O 1
ATOM 684 N N . LEU A 1 91 ? 20.254 -8.689 -38.489 1.00 79.38 91 LEU A N 1
ATOM 685 C CA . LEU A 1 91 ? 19.857 -8.526 -39.883 1.00 79.38 91 LEU A CA 1
ATOM 686 C C . LEU A 1 91 ? 20.159 -9.784 -40.710 1.00 79.38 91 LEU A C 1
ATOM 688 O O . LEU A 1 91 ? 19.311 -10.234 -41.476 1.00 79.38 91 LEU A O 1
ATOM 692 N N . SER A 1 92 ? 21.346 -10.372 -40.536 1.00 80.69 92 SER A N 1
ATOM 693 C CA . SER A 1 92 ? 21.742 -11.615 -41.212 1.00 80.69 92 SER A CA 1
ATOM 694 C C . SER A 1 92 ? 20.783 -12.770 -40.897 1.00 80.69 92 SER A C 1
ATOM 696 O O . SER A 1 92 ? 20.330 -13.484 -41.797 1.00 80.69 92 SER A O 1
ATOM 698 N N . ILE A 1 93 ? 20.405 -12.912 -39.624 1.00 80.44 93 ILE A N 1
ATOM 699 C CA . ILE A 1 93 ? 19.470 -13.947 -39.168 1.00 80.44 93 ILE A CA 1
ATOM 700 C C . ILE A 1 93 ? 18.074 -13.709 -39.754 1.00 80.44 93 ILE A C 1
ATOM 702 O O . ILE A 1 93 ? 17.487 -14.633 -40.316 1.00 80.44 93 ILE A O 1
ATOM 706 N N . ALA A 1 94 ? 17.562 -12.476 -39.690 1.00 79.50 94 ALA A N 1
ATOM 707 C CA . ALA A 1 94 ? 16.249 -12.122 -40.229 1.00 79.50 94 ALA A CA 1
ATOM 708 C C . ALA A 1 94 ? 16.160 -12.357 -41.747 1.00 79.50 94 ALA A C 1
ATOM 710 O O . ALA A 1 94 ? 15.178 -12.922 -42.226 1.00 79.50 94 ALA A O 1
ATOM 711 N N . MET A 1 95 ? 17.211 -12.001 -42.493 1.00 79.31 95 MET A N 1
ATOM 712 C CA . MET A 1 95 ? 17.305 -12.240 -43.938 1.00 79.31 95 MET A CA 1
ATOM 713 C C . MET A 1 95 ? 17.408 -13.725 -44.290 1.00 79.31 95 MET A C 1
ATOM 715 O O . MET A 1 95 ? 16.923 -14.152 -45.336 1.00 79.31 95 MET A O 1
ATOM 719 N N . THR A 1 96 ? 18.042 -14.522 -43.431 1.00 80.69 96 THR A N 1
ATOM 720 C CA . THR A 1 96 ? 18.107 -15.977 -43.609 1.00 80.69 96 THR A CA 1
ATOM 721 C C . THR A 1 96 ? 16.738 -16.603 -43.349 1.00 80.69 96 THR A C 1
ATOM 723 O O . THR A 1 96 ? 16.269 -17.407 -44.150 1.00 80.69 96 THR A O 1
ATOM 726 N N . ALA A 1 97 ? 16.056 -16.183 -42.280 1.00 78.69 97 ALA A N 1
ATOM 727 C CA . ALA A 1 97 ? 14.732 -16.677 -41.915 1.00 78.69 97 ALA A CA 1
ATOM 728 C C . ALA A 1 97 ? 13.640 -16.283 -42.928 1.00 78.69 97 ALA A C 1
ATOM 730 O O . ALA A 1 97 ? 12.744 -17.088 -43.191 1.00 78.69 97 ALA A O 1
ATOM 731 N N . SER A 1 98 ? 13.715 -15.085 -43.526 1.00 75.38 98 SER A N 1
ATOM 732 C CA . SER A 1 98 ? 12.738 -14.609 -44.520 1.00 75.38 98 SER A CA 1
ATOM 733 C C . SER A 1 98 ? 12.802 -15.376 -45.843 1.00 75.38 98 SER A C 1
ATOM 735 O O . SER A 1 98 ? 11.785 -15.541 -46.514 1.00 75.38 98 SER A O 1
ATOM 737 N N . LYS A 1 99 ? 13.981 -15.901 -46.191 1.00 79.75 99 LYS A N 1
ATOM 738 C CA . LYS A 1 99 ? 14.231 -16.658 -47.426 1.00 79.75 99 LYS A CA 1
ATOM 739 C C . LYS A 1 99 ? 13.989 -18.160 -47.29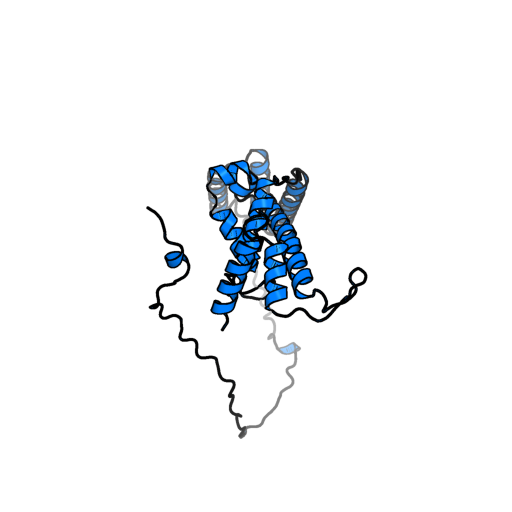1 1.00 79.75 99 LYS A C 1
ATOM 741 O O . LYS A 1 99 ? 14.212 -18.904 -48.243 1.00 79.75 99 LYS A O 1
ATOM 746 N N . CYS A 1 100 ? 13.542 -18.630 -46.128 1.00 77.56 100 CYS A N 1
ATOM 747 C CA . CYS A 1 100 ? 13.256 -20.044 -45.940 1.00 77.56 100 CYS A CA 1
ATOM 748 C C . CYS A 1 100 ? 12.033 -20.499 -46.749 1.00 77.56 100 CYS A C 1
ATOM 750 O O . CYS A 1 100 ? 11.030 -19.781 -46.875 1.00 77.56 100 CYS A O 1
ATOM 752 N N . ALA A 1 101 ? 12.133 -21.730 -47.261 1.00 80.06 101 ALA A N 1
ATOM 753 C CA . ALA A 1 101 ? 11.052 -22.411 -47.962 1.00 80.06 101 ALA A CA 1
ATOM 754 C C . ALA A 1 101 ? 9.777 -22.446 -47.093 1.00 80.06 101 ALA A C 1
ATOM 756 O O . ALA A 1 101 ? 9.901 -22.493 -45.862 1.00 80.06 101 ALA A O 1
ATOM 757 N N . PRO A 1 102 ? 8.571 -22.403 -47.691 1.00 75.81 102 PRO A N 1
ATOM 758 C CA . PRO A 1 102 ? 7.302 -22.336 -46.960 1.00 75.81 102 PRO A CA 1
ATOM 759 C C . PRO A 1 102 ? 7.179 -23.353 -45.817 1.00 75.81 102 PRO A C 1
ATOM 761 O O . PRO A 1 102 ? 6.709 -23.010 -44.733 1.00 75.81 102 PRO A O 1
ATOM 764 N N . GLU A 1 103 ? 7.696 -24.562 -46.019 1.00 74.00 103 GLU A N 1
ATOM 765 C CA . GLU A 1 103 ? 7.664 -25.685 -45.081 1.00 74.00 103 GLU A CA 1
ATOM 766 C C . GLU A 1 103 ? 8.546 -25.440 -43.842 1.00 74.00 103 GLU A C 1
ATOM 768 O O . GLU A 1 103 ? 8.232 -25.899 -42.746 1.00 74.00 103 GLU A O 1
ATOM 773 N N . ALA A 1 104 ? 9.629 -24.668 -43.982 1.00 78.12 104 ALA A N 1
ATOM 774 C CA . ALA A 1 104 ? 10.580 -24.363 -42.909 1.00 78.12 104 ALA A CA 1
ATOM 775 C C . ALA A 1 104 ? 10.230 -23.087 -42.117 1.00 78.12 104 ALA A C 1
ATOM 777 O O . ALA A 1 104 ? 10.775 -22.858 -41.033 1.00 78.12 104 ALA A O 1
ATOM 778 N N . ARG A 1 105 ? 9.302 -22.255 -42.614 1.00 78.31 105 ARG A N 1
ATOM 779 C CA . ARG A 1 105 ? 8.916 -20.987 -41.962 1.00 78.31 105 ARG A CA 1
ATOM 780 C C . ARG A 1 105 ? 8.300 -21.201 -40.585 1.00 78.31 105 ARG A C 1
ATOM 782 O O . ARG A 1 105 ? 8.595 -20.441 -39.666 1.00 78.31 105 ARG A O 1
ATOM 789 N N . HIS A 1 106 ? 7.485 -22.245 -40.430 1.00 76.44 106 HIS A N 1
ATOM 790 C CA . HIS A 1 106 ? 6.856 -22.556 -39.148 1.00 76.44 106 HIS A CA 1
ATOM 791 C C . HIS A 1 106 ? 7.898 -22.920 -38.083 1.00 76.44 106 HIS A C 1
ATOM 793 O O . HIS A 1 106 ? 7.862 -22.371 -36.985 1.00 76.44 106 HIS A O 1
ATOM 799 N N . ALA A 1 107 ? 8.871 -23.770 -38.424 1.00 81.25 107 ALA A N 1
ATOM 800 C CA . ALA A 1 107 ? 9.949 -24.135 -37.509 1.00 81.25 107 ALA A CA 1
ATOM 801 C C . ALA A 1 107 ? 10.769 -22.904 -37.096 1.00 81.25 107 ALA A C 1
ATOM 803 O O . ALA A 1 107 ? 10.949 -22.665 -35.904 1.00 81.25 107 ALA A O 1
ATOM 804 N N . ASN A 1 108 ? 11.184 -22.070 -38.054 1.00 81.56 108 ASN A N 1
ATOM 805 C CA . ASN A 1 108 ? 11.903 -20.830 -37.751 1.00 81.56 108 ASN A CA 1
ATOM 806 C C . ASN A 1 108 ? 11.113 -19.900 -36.831 1.00 81.56 108 ASN A C 1
ATOM 808 O O . ASN A 1 108 ? 11.686 -19.340 -35.902 1.00 81.56 108 ASN A O 1
ATOM 812 N N . PHE A 1 109 ? 9.806 -19.756 -37.056 1.00 80.38 109 PHE A N 1
ATOM 813 C CA . PHE A 1 109 ? 8.951 -18.953 -36.190 1.00 80.38 109 PHE A CA 1
ATOM 814 C C . PHE A 1 109 ? 8.881 -19.525 -34.768 1.00 80.38 109 PHE A C 1
ATOM 816 O O . PHE A 1 109 ? 9.062 -18.785 -33.805 1.00 80.38 109 PHE A O 1
ATOM 823 N N . VAL A 1 110 ? 8.690 -20.840 -34.620 1.00 80.06 110 VAL A N 1
ATOM 824 C CA . VAL A 1 110 ? 8.657 -21.513 -33.310 1.00 80.06 110 VAL A CA 1
ATOM 825 C C . VAL A 1 110 ? 9.981 -21.334 -32.562 1.00 80.06 110 VAL A C 1
ATOM 827 O O . VAL A 1 110 ? 9.972 -20.955 -31.392 1.00 80.06 110 VAL A O 1
ATOM 830 N N . PHE A 1 111 ? 11.119 -21.538 -33.231 1.00 81.06 111 PHE A N 1
ATOM 831 C CA . PHE A 1 111 ? 12.438 -21.345 -32.625 1.00 81.06 111 PHE A CA 1
ATOM 832 C C . PHE A 1 111 ? 12.722 -19.876 -32.291 1.00 81.06 111 PHE A C 1
ATOM 834 O O . PHE A 1 111 ? 13.273 -19.601 -31.229 1.00 81.06 111 PHE A O 1
ATOM 841 N N . ALA A 1 112 ? 12.313 -18.930 -33.140 1.00 80.69 112 ALA A N 1
ATOM 842 C CA . ALA A 1 112 ? 12.454 -17.502 -32.866 1.00 80.69 112 ALA A CA 1
ATOM 843 C C . ALA A 1 112 ? 11.620 -17.076 -31.650 1.00 80.69 112 ALA A C 1
ATOM 845 O O . ALA A 1 112 ? 12.137 -16.400 -30.764 1.00 80.69 112 ALA A O 1
ATOM 846 N N . MET A 1 113 ? 10.365 -17.522 -31.554 1.00 76.19 113 MET A N 1
ATOM 847 C CA . MET A 1 113 ? 9.507 -17.255 -30.395 1.00 76.19 113 MET A CA 1
ATOM 848 C C . MET A 1 113 ? 10.071 -17.882 -29.115 1.00 76.19 113 MET A C 1
ATOM 850 O O . MET A 1 113 ? 10.121 -17.222 -28.078 1.00 76.19 113 MET A O 1
ATOM 854 N N . ALA A 1 114 ? 10.564 -19.122 -29.188 1.00 71.50 114 ALA A N 1
ATOM 855 C CA . ALA A 1 114 ? 11.225 -19.781 -28.063 1.00 71.50 114 ALA A CA 1
ATOM 856 C C . ALA A 1 114 ? 12.495 -19.034 -27.622 1.00 71.50 114 ALA A C 1
ATOM 858 O O . ALA A 1 114 ? 12.705 -18.844 -26.426 1.00 71.50 114 ALA A O 1
ATOM 859 N N . ALA A 1 115 ? 13.308 -18.553 -28.568 1.00 77.00 115 ALA A N 1
ATOM 860 C CA . ALA A 1 115 ? 14.502 -17.763 -28.281 1.00 77.00 115 ALA A CA 1
ATOM 861 C C . ALA A 1 115 ? 14.159 -16.397 -27.671 1.00 77.00 115 ALA A C 1
ATOM 863 O O . ALA A 1 115 ? 14.789 -16.007 -26.694 1.00 77.00 115 ALA A O 1
ATOM 864 N N . VAL A 1 116 ? 13.138 -15.693 -28.175 1.00 74.12 116 VAL A N 1
ATOM 865 C CA . VAL A 1 116 ? 12.646 -14.434 -27.582 1.00 74.12 116 VAL A CA 1
ATOM 866 C C . VAL A 1 116 ? 12.191 -14.661 -26.144 1.00 74.12 116 VAL A C 1
ATOM 868 O O . VAL A 1 116 ? 12.553 -13.890 -25.259 1.00 74.12 116 VAL A O 1
ATOM 871 N N . HIS A 1 117 ? 11.460 -15.746 -25.885 1.00 69.31 117 HIS A N 1
ATOM 872 C CA . HIS A 1 117 ? 11.049 -16.108 -24.530 1.00 69.31 117 HIS A CA 1
ATOM 873 C C . HIS A 1 117 ? 12.255 -16.448 -23.647 1.00 69.31 117 HIS A C 1
ATOM 875 O O . HIS A 1 117 ? 12.327 -15.991 -22.511 1.00 69.31 117 HIS A O 1
ATOM 881 N N . GLN A 1 118 ? 13.228 -17.202 -24.157 1.00 69.56 118 GLN A N 1
ATOM 882 C CA . GLN A 1 118 ? 14.435 -17.554 -23.413 1.00 69.56 118 GLN A CA 1
ATOM 883 C C . GLN A 1 118 ? 15.306 -16.330 -23.113 1.00 69.56 118 GLN A C 1
ATOM 885 O O . GLN A 1 118 ? 15.821 -16.216 -22.002 1.00 69.56 118 GLN A O 1
ATOM 890 N N . ILE A 1 119 ? 15.452 -15.402 -24.061 1.00 68.12 119 ILE A N 1
ATOM 891 C CA . ILE A 1 119 ? 16.164 -14.138 -23.862 1.00 68.12 119 ILE A CA 1
ATOM 892 C C . ILE A 1 119 ? 15.413 -13.289 -22.845 1.00 68.12 119 ILE A C 1
ATOM 894 O O . ILE A 1 119 ? 16.046 -12.866 -21.893 1.00 68.12 119 ILE A O 1
ATOM 898 N N . GLY A 1 120 ? 14.090 -13.131 -22.968 1.00 58.66 120 GLY A N 1
ATOM 899 C CA . GLY A 1 120 ? 13.269 -12.406 -21.993 1.00 58.66 120 GLY A CA 1
ATOM 900 C C . GLY A 1 120 ? 13.394 -12.973 -20.576 1.00 58.66 120 GLY A C 1
ATOM 901 O O . GLY A 1 120 ? 13.581 -12.229 -19.619 1.00 58.66 120 GLY A O 1
ATOM 902 N N . VAL A 1 121 ? 13.397 -14.301 -20.435 1.00 55.81 121 VAL A N 1
ATOM 903 C CA . VAL A 1 121 ? 13.649 -14.978 -19.153 1.00 55.81 121 VAL A CA 1
ATOM 904 C C . VAL A 1 121 ? 15.095 -14.781 -18.677 1.00 55.81 121 VAL A C 1
ATOM 906 O O . VAL A 1 121 ? 15.312 -14.607 -17.485 1.00 55.81 121 VAL A O 1
ATOM 909 N N . SER A 1 122 ? 16.088 -14.764 -19.570 1.00 49.81 122 SER A N 1
ATOM 910 C CA . SER A 1 122 ? 17.508 -14.623 -19.200 1.00 49.81 122 SER A CA 1
ATOM 911 C C . SER A 1 122 ? 17.900 -13.179 -18.871 1.00 49.81 122 SER A C 1
ATOM 913 O O . SER A 1 122 ? 18.681 -12.957 -17.950 1.00 49.81 122 SER A O 1
ATOM 915 N N . THR A 1 123 ? 17.326 -12.183 -19.553 1.00 49.34 123 THR A N 1
ATOM 916 C CA . THR A 1 123 ? 17.497 -10.759 -19.227 1.00 49.34 123 THR A CA 1
ATOM 917 C C . THR A 1 123 ? 16.908 -10.432 -17.860 1.00 49.34 123 THR A C 1
ATOM 919 O O . THR A 1 123 ? 17.497 -9.638 -17.128 1.00 49.34 123 THR A O 1
ATOM 922 N N . ASN A 1 124 ? 15.837 -11.128 -17.462 1.00 51.47 124 ASN A N 1
ATOM 923 C CA . ASN A 1 124 ? 15.269 -11.037 -16.116 1.00 51.47 124 ASN A CA 1
ATOM 924 C C . ASN A 1 124 ? 16.190 -11.626 -15.031 1.00 51.47 124 ASN A C 1
ATOM 926 O O . ASN A 1 124 ? 16.020 -11.307 -13.859 1.00 51.47 124 ASN A O 1
ATOM 930 N N . VAL A 1 125 ? 17.176 -12.458 -15.389 1.00 50.19 125 VAL A N 1
ATOM 931 C CA . VAL A 1 125 ? 18.124 -13.067 -14.436 1.00 50.19 125 VAL A CA 1
ATOM 932 C C . VAL A 1 125 ? 19.363 -12.185 -14.213 1.00 50.19 125 VAL A C 1
ATOM 934 O O . VAL A 1 125 ? 19.992 -12.271 -13.163 1.00 50.19 125 VAL A O 1
ATOM 937 N N . THR A 1 126 ? 19.714 -11.292 -15.145 1.00 41.62 126 THR A N 1
ATOM 938 C CA . THR A 1 126 ? 20.943 -10.471 -15.055 1.00 41.62 126 THR A CA 1
ATOM 939 C C . THR A 1 126 ? 20.777 -9.069 -14.461 1.00 41.62 126 THR A C 1
ATOM 941 O O . THR A 1 126 ? 21.771 -8.363 -14.315 1.00 41.62 126 THR A O 1
ATOM 944 N N . ALA A 1 127 ? 19.573 -8.670 -14.045 1.00 46.75 127 ALA A N 1
ATOM 945 C CA . ALA A 1 127 ? 19.344 -7.410 -13.327 1.00 46.75 127 ALA A CA 1
ATOM 946 C C . ALA A 1 127 ? 18.478 -7.591 -12.068 1.00 46.75 127 ALA A C 1
ATOM 948 O O . ALA A 1 127 ? 17.718 -6.709 -11.687 1.00 46.75 127 ALA A O 1
ATOM 949 N N . THR A 1 128 ? 18.614 -8.715 -11.363 1.00 46.84 128 THR A N 1
ATOM 950 C CA . THR A 1 128 ? 18.054 -8.899 -10.014 1.00 46.84 128 THR A CA 1
ATOM 951 C C . THR A 1 128 ? 18.902 -8.184 -8.958 1.00 46.84 128 THR A C 1
ATOM 953 O O . THR A 1 128 ? 19.352 -8.783 -7.982 1.00 46.84 128 THR A O 1
ATOM 956 N N . ALA A 1 129 ? 19.154 -6.891 -9.130 1.00 50.81 129 ALA A N 1
ATOM 957 C CA . ALA A 1 129 ? 19.334 -6.049 -7.960 1.00 50.81 129 ALA A CA 1
ATOM 958 C C . ALA A 1 129 ? 17.919 -5.640 -7.555 1.00 50.81 129 ALA A C 1
ATOM 960 O O . ALA A 1 129 ? 17.409 -4.645 -8.063 1.00 50.81 129 ALA A O 1
ATOM 961 N N . ASN A 1 130 ? 17.257 -6.453 -6.718 1.00 60.84 130 ASN A N 1
ATOM 962 C CA . ASN A 1 130 ? 15.970 -6.090 -6.122 1.00 60.84 130 ASN A CA 1
ATOM 963 C C . ASN A 1 130 ? 16.104 -4.664 -5.593 1.00 60.84 130 ASN A C 1
ATOM 965 O O . ASN A 1 130 ? 16.860 -4.428 -4.648 1.00 60.84 130 ASN A O 1
ATOM 969 N N . HIS A 1 131 ? 15.441 -3.712 -6.249 1.00 71.12 131 HIS A N 1
ATOM 970 C CA . HIS A 1 131 ? 15.519 -2.320 -5.845 1.00 71.12 131 HIS A CA 1
ATOM 971 C C . HIS A 1 131 ? 15.039 -2.232 -4.396 1.00 71.12 131 HIS A C 1
ATOM 973 O O . HIS A 1 131 ? 13.891 -2.559 -4.087 1.00 71.12 131 HIS A O 1
ATOM 979 N N . SER A 1 132 ? 15.940 -1.847 -3.495 1.00 81.00 132 SER A N 1
ATOM 980 C CA . SER A 1 132 ? 15.609 -1.688 -2.090 1.00 81.00 132 SER A CA 1
ATOM 981 C C . SER A 1 132 ? 14.882 -0.363 -1.912 1.00 81.00 132 SER A C 1
ATOM 983 O O . SER A 1 132 ? 15.512 0.695 -1.897 1.00 81.00 132 SER A O 1
ATOM 985 N N . PHE A 1 133 ? 13.563 -0.422 -1.759 1.00 87.88 133 PHE A N 1
ATOM 986 C CA . PHE A 1 133 ? 12.782 0.763 -1.429 1.00 87.88 133 PHE A CA 1
ATOM 987 C C . PHE A 1 133 ? 13.233 1.340 -0.087 1.00 87.88 133 PHE A C 1
ATOM 989 O O . PHE A 1 133 ? 13.408 0.610 0.897 1.00 87.88 133 PHE A O 1
ATOM 996 N N . ASN A 1 134 ? 13.424 2.656 -0.058 1.00 90.50 134 ASN A N 1
ATOM 997 C CA . ASN A 1 134 ? 13.866 3.362 1.136 1.00 90.50 134 ASN A CA 1
ATOM 998 C C . ASN A 1 134 ? 12.749 3.425 2.202 1.00 90.50 134 ASN A C 1
ATOM 1000 O O . ASN A 1 134 ? 11.580 3.133 1.938 1.00 90.50 134 ASN A O 1
ATOM 1004 N N . GLU A 1 135 ? 13.104 3.806 3.431 1.00 92.12 135 GLU A N 1
ATOM 1005 C CA . GLU A 1 135 ? 12.128 3.885 4.527 1.00 92.12 135 GLU A CA 1
ATOM 1006 C C . GLU A 1 135 ? 11.071 4.971 4.298 1.00 92.12 135 GLU A C 1
ATOM 1008 O O . GLU A 1 135 ? 9.915 4.777 4.650 1.00 92.12 135 GLU A O 1
ATOM 1013 N N . ARG A 1 136 ? 11.411 6.068 3.610 1.00 92.56 136 ARG A N 1
ATOM 1014 C CA . ARG A 1 136 ? 10.460 7.149 3.310 1.00 92.56 136 ARG A CA 1
ATOM 1015 C C . ARG A 1 136 ? 9.312 6.672 2.416 1.00 92.56 136 ARG A C 1
ATOM 1017 O O . ARG A 1 136 ? 8.160 7.028 2.662 1.00 92.56 136 ARG A O 1
ATOM 1024 N N . PHE A 1 137 ? 9.608 5.842 1.419 1.00 93.94 137 PHE A N 1
ATOM 1025 C CA . PHE A 1 137 ? 8.614 5.165 0.592 1.00 93.94 137 PHE A CA 1
ATOM 1026 C C . PHE A 1 137 ? 7.740 4.230 1.433 1.00 93.94 137 PHE A C 1
ATOM 1028 O O . PHE A 1 137 ? 6.511 4.303 1.375 1.00 93.94 137 PHE A O 1
ATOM 1035 N N . LYS A 1 138 ? 8.364 3.363 2.240 1.00 93.62 138 LYS A N 1
ATOM 1036 C CA . LYS A 1 138 ? 7.638 2.392 3.070 1.00 93.62 138 LYS A CA 1
ATOM 1037 C C . LYS A 1 138 ? 6.718 3.089 4.067 1.00 93.62 138 LYS A C 1
ATOM 1039 O O . LYS A 1 138 ? 5.556 2.706 4.175 1.00 93.62 138 LYS A O 1
ATOM 1044 N N . ASP A 1 139 ? 7.209 4.119 4.748 1.00 92.62 139 ASP A N 1
ATOM 1045 C CA . ASP A 1 139 ? 6.449 4.922 5.703 1.00 92.62 139 ASP A CA 1
ATOM 1046 C C . ASP A 1 139 ? 5.266 5.609 5.028 1.00 92.62 139 ASP A C 1
ATOM 1048 O O . ASP A 1 139 ? 4.154 5.575 5.559 1.00 92.62 139 ASP A O 1
ATOM 1052 N N . PHE A 1 140 ? 5.472 6.173 3.834 1.00 94.31 140 PHE A N 1
ATOM 1053 C CA . PHE A 1 140 ? 4.398 6.773 3.050 1.00 94.31 140 PHE A CA 1
ATOM 1054 C C . PHE A 1 140 ? 3.299 5.753 2.730 1.00 94.31 140 PHE A C 1
ATOM 1056 O O . PHE A 1 140 ? 2.134 5.984 3.060 1.00 94.31 140 PHE A O 1
ATOM 1063 N N . VAL A 1 141 ? 3.665 4.602 2.156 1.00 94.25 141 VAL A N 1
ATOM 1064 C CA . VAL A 1 141 ? 2.720 3.529 1.802 1.00 94.25 141 VAL A CA 1
ATOM 1065 C C . VAL A 1 141 ? 1.967 3.037 3.036 1.00 94.25 141 VAL A C 1
ATOM 1067 O O . VAL A 1 141 ? 0.748 2.877 2.997 1.00 94.25 141 VAL A O 1
ATOM 1070 N N . GLN A 1 142 ? 2.662 2.832 4.156 1.00 93.38 142 GLN A N 1
ATOM 1071 C CA . GLN A 1 142 ? 2.036 2.397 5.403 1.00 93.38 142 GLN A CA 1
ATOM 1072 C C . GLN A 1 142 ? 1.080 3.450 5.973 1.00 93.38 142 GLN A C 1
ATOM 1074 O O . GLN A 1 142 ? -0.017 3.093 6.400 1.00 93.38 142 GLN A O 1
ATOM 1079 N N . CYS A 1 143 ? 1.456 4.732 5.976 1.00 91.88 143 CYS A N 1
ATOM 1080 C CA . CYS A 1 143 ? 0.586 5.808 6.454 1.00 91.88 143 CYS A CA 1
ATOM 1081 C C . CYS A 1 143 ? -0.666 5.938 5.582 1.00 91.88 143 CYS A C 1
ATOM 1083 O O . CYS A 1 143 ? -1.776 5.991 6.111 1.00 91.88 143 CYS A O 1
ATOM 1085 N N . GLN A 1 144 ? -0.510 5.902 4.255 1.00 93.62 144 GLN A N 1
ATOM 1086 C CA . GLN A 1 144 ? -1.649 5.935 3.337 1.00 93.62 144 GLN A CA 1
ATOM 1087 C C . GLN A 1 144 ? -2.572 4.742 3.543 1.00 93.62 144 GLN A C 1
ATOM 1089 O O . GLN A 1 144 ? -3.782 4.912 3.680 1.00 93.62 144 GLN A O 1
ATOM 1094 N N . ALA A 1 145 ? -2.010 3.544 3.680 1.00 93.31 145 ALA A N 1
ATOM 1095 C CA . ALA A 1 145 ? -2.789 2.352 3.968 1.00 93.31 145 ALA A CA 1
ATOM 1096 C C . ALA A 1 145 ? -3.614 2.495 5.255 1.00 93.31 145 ALA A C 1
ATOM 1098 O O . ALA A 1 145 ? -4.783 2.120 5.270 1.00 93.31 145 ALA A O 1
ATOM 1099 N N . ARG A 1 146 ? -3.051 3.074 6.326 1.00 91.19 146 ARG A N 1
ATOM 1100 C CA . ARG A 1 146 ? -3.782 3.328 7.581 1.00 91.19 146 ARG A CA 1
ATOM 1101 C C . ARG A 1 146 ? -4.934 4.307 7.388 1.00 91.19 146 ARG A C 1
ATOM 1103 O O . ARG A 1 146 ? -6.029 4.039 7.870 1.00 91.19 146 ARG A O 1
ATOM 1110 N N . ILE A 1 147 ? -4.714 5.401 6.659 1.00 90.19 147 ILE A N 1
ATOM 1111 C CA . ILE A 1 147 ? -5.767 6.376 6.335 1.00 90.19 147 ILE A CA 1
ATOM 1112 C C . ILE A 1 147 ? -6.893 5.697 5.545 1.00 90.19 147 ILE A C 1
ATOM 1114 O O . ILE A 1 147 ? -8.063 5.823 5.899 1.00 90.19 147 ILE A O 1
ATOM 1118 N N . ILE A 1 148 ? -6.543 4.933 4.509 1.00 91.88 148 ILE A N 1
ATOM 1119 C CA . ILE A 1 148 ? -7.504 4.260 3.628 1.00 91.88 148 ILE A CA 1
ATOM 1120 C C . ILE A 1 148 ? -8.290 3.177 4.381 1.00 91.88 148 ILE A C 1
ATOM 1122 O O . ILE A 1 148 ? -9.497 3.059 4.191 1.00 91.88 148 ILE A O 1
ATOM 1126 N N . LEU A 1 149 ? -7.647 2.415 5.272 1.00 90.38 149 LEU A N 1
ATOM 1127 C CA . LEU A 1 149 ? -8.305 1.397 6.103 1.00 90.38 149 LEU A CA 1
ATOM 1128 C C . LEU A 1 149 ? -9.388 1.971 7.026 1.00 90.38 149 LEU A C 1
ATOM 1130 O O . LEU A 1 149 ? -10.319 1.254 7.394 1.00 90.38 149 LEU A O 1
ATOM 1134 N N . LEU A 1 150 ? -9.261 3.243 7.400 1.00 86.00 150 LEU A N 1
ATOM 1135 C CA . LEU A 1 150 ? -10.228 3.956 8.230 1.00 86.00 150 LEU A CA 1
ATOM 1136 C C . LEU A 1 150 ? -11.375 4.569 7.418 1.00 86.00 150 LEU A C 1
ATOM 1138 O O . LEU A 1 150 ? -12.347 5.041 8.006 1.00 86.00 150 LEU A O 1
ATOM 1142 N N . ASN A 1 151 ? -11.302 4.538 6.084 1.00 85.75 151 ASN A N 1
ATOM 1143 C CA . ASN A 1 151 ? -12.361 5.045 5.224 1.00 85.75 151 ASN A CA 1
ATOM 1144 C C . ASN A 1 151 ? -13.605 4.133 5.313 1.00 85.75 151 ASN A C 1
ATOM 1146 O O . ASN A 1 151 ? -13.523 2.949 4.974 1.00 85.75 151 ASN A O 1
ATOM 1150 N N . PRO A 1 152 ? -14.775 4.649 5.739 1.00 77.19 152 PRO A N 1
ATOM 1151 C CA . PRO A 1 152 ? -16.001 3.856 5.823 1.00 77.19 152 PRO A CA 1
ATOM 1152 C C . PRO A 1 152 ? -16.524 3.391 4.457 1.00 77.19 152 PRO A C 1
ATOM 1154 O O . PRO A 1 152 ? -17.252 2.403 4.408 1.00 77.19 152 PRO A O 1
ATOM 1157 N N . SER A 1 153 ? -16.139 4.065 3.373 1.00 83.38 153 SER A N 1
ATOM 1158 C CA . SER A 1 153 ? -16.568 3.787 1.998 1.00 83.38 153 SER A CA 1
ATOM 1159 C C . SER A 1 153 ? -15.589 2.888 1.230 1.00 83.38 153 SER A C 1
ATOM 1161 O O . SER A 1 153 ? -15.638 2.836 0.001 1.00 83.38 153 SER A O 1
ATOM 1163 N N . LEU A 1 154 ? -14.665 2.221 1.932 1.00 87.81 154 LEU A N 1
ATOM 1164 C CA . LEU A 1 154 ? -13.718 1.281 1.335 1.00 87.81 154 LEU A CA 1
ATOM 1165 C C . LEU A 1 154 ? -14.451 0.026 0.839 1.00 87.81 154 LEU A C 1
ATOM 1167 O O . LEU A 1 154 ? -15.104 -0.661 1.621 1.00 87.81 154 LEU A O 1
ATOM 1171 N N . GLU A 1 155 ? -14.305 -0.308 -0.443 1.00 87.44 155 GLU A N 1
ATOM 1172 C CA . GLU A 1 155 ? -15.044 -1.423 -1.057 1.00 87.44 155 GLU A CA 1
ATOM 1173 C C . GLU A 1 155 ? -14.464 -2.785 -0.675 1.00 87.44 155 GLU A C 1
ATOM 1175 O O . GLU A 1 155 ? -15.195 -3.752 -0.465 1.00 87.44 155 GLU A O 1
ATOM 1180 N N . ALA A 1 156 ? -13.137 -2.876 -0.577 1.00 85.62 156 ALA A N 1
ATOM 1181 C CA . ALA A 1 156 ? -12.476 -4.104 -0.170 1.00 85.62 156 ALA A CA 1
ATOM 1182 C C . ALA A 1 156 ? -11.119 -3.854 0.489 1.00 85.62 156 ALA A C 1
ATOM 1184 O O . ALA A 1 156 ? -10.290 -3.064 0.028 1.00 85.62 156 ALA A O 1
ATOM 1185 N N . TYR A 1 157 ? -10.857 -4.635 1.536 1.00 82.56 157 TYR A N 1
ATOM 1186 C CA . TYR A 1 157 ? -9.552 -4.696 2.191 1.00 82.56 157 TYR A CA 1
ATOM 1187 C C . TYR A 1 157 ? -8.514 -5.441 1.332 1.00 82.56 157 TYR A C 1
ATOM 1189 O O . TYR A 1 157 ? -7.327 -5.120 1.357 1.00 82.56 157 TYR A O 1
ATOM 1197 N N . SER A 1 158 ? -8.932 -6.442 0.555 1.00 73.19 158 SER A N 1
ATOM 1198 C CA . SER A 1 158 ? -8.066 -7.231 -0.330 1.00 73.19 158 SER A CA 1
ATOM 1199 C C . SER A 1 158 ? -8.445 -7.042 -1.792 1.00 73.19 158 SER A C 1
ATOM 1201 O O . SER A 1 158 ? -9.629 -7.044 -2.110 1.00 73.19 158 SER A O 1
ATOM 1203 N N . ASN A 1 159 ? -7.453 -7.019 -2.682 1.00 67.75 159 ASN A N 1
ATOM 1204 C CA . ASN A 1 159 ? -7.701 -7.363 -4.077 1.00 67.75 159 ASN A CA 1
ATOM 1205 C C . ASN A 1 159 ? -7.785 -8.886 -4.196 1.00 67.75 159 ASN A C 1
ATOM 1207 O O . ASN A 1 159 ? -6.907 -9.593 -3.703 1.00 67.75 159 ASN A O 1
ATOM 1211 N N . ASN A 1 160 ? -8.824 -9.382 -4.863 1.00 52.12 160 ASN A N 1
ATOM 1212 C CA . ASN A 1 160 ? -8.805 -10.713 -5.449 1.00 52.12 160 ASN A CA 1
ATOM 1213 C C . ASN A 1 160 ? -8.729 -10.518 -6.970 1.00 52.12 160 ASN A C 1
ATOM 1215 O O . ASN A 1 160 ? -9.761 -10.245 -7.581 1.00 52.12 160 ASN A O 1
ATOM 1219 N N . PRO A 1 161 ? -7.536 -10.606 -7.588 1.00 50.09 161 PRO A N 1
ATOM 1220 C CA . PRO A 1 161 ? -7.370 -10.389 -9.028 1.00 50.09 161 PRO A CA 1
ATOM 1221 C C . PRO A 1 161 ? -8.128 -11.418 -9.888 1.00 50.09 161 PRO A C 1
ATOM 1223 O O . PRO A 1 161 ? -8.181 -11.285 -11.104 1.00 50.09 161 PRO A O 1
ATOM 1226 N N . HIS A 1 162 ? -8.738 -12.435 -9.270 1.00 48.81 162 HIS A N 1
ATOM 1227 C CA . HIS A 1 162 ? -9.447 -13.523 -9.941 1.00 48.81 162 HIS A CA 1
ATOM 1228 C C . HIS A 1 162 ? -10.971 -13.341 -10.038 1.00 48.81 162 HIS A C 1
ATOM 1230 O O . HIS A 1 162 ? -11.661 -14.273 -10.448 1.00 48.81 162 HIS A O 1
ATOM 1236 N N . ARG A 1 163 ? -11.539 -12.191 -9.644 1.00 48.59 163 ARG A N 1
ATOM 1237 C CA . ARG A 1 163 ? -12.975 -11.916 -9.831 1.00 48.59 163 ARG A CA 1
ATOM 1238 C C . ARG A 1 163 ? -13.170 -10.691 -10.719 1.00 48.59 163 ARG A C 1
ATOM 1240 O O . ARG A 1 163 ? -12.729 -9.604 -10.378 1.00 48.59 163 ARG A O 1
ATOM 1247 N N . ASN A 1 164 ? -13.808 -10.926 -11.865 1.00 47.12 164 ASN A N 1
ATOM 1248 C CA . ASN A 1 164 ? -14.049 -10.017 -12.989 1.00 47.12 164 ASN A CA 1
ATOM 1249 C C . ASN A 1 164 ? -14.718 -8.688 -12.590 1.00 47.12 164 ASN A C 1
ATOM 1251 O O . ASN A 1 164 ? -15.924 -8.515 -12.743 1.00 47.12 164 ASN A O 1
ATOM 1255 N N . GLY A 1 165 ? -13.915 -7.754 -12.092 1.00 53.38 165 GLY A N 1
ATOM 1256 C CA . GLY A 1 165 ? -14.319 -6.410 -11.708 1.00 53.38 165 GLY A CA 1
ATOM 1257 C C . GLY A 1 165 ? -13.306 -5.864 -10.716 1.00 53.38 165 GLY A C 1
ATOM 1258 O O . GLY A 1 165 ? -13.381 -6.165 -9.526 1.00 53.38 165 GLY A O 1
ATOM 1259 N N . ALA A 1 166 ? -12.320 -5.107 -11.198 1.00 64.62 166 ALA A N 1
ATOM 1260 C CA . ALA A 1 166 ? -11.443 -4.359 -10.310 1.00 64.62 166 ALA A CA 1
ATOM 1261 C C . ALA A 1 166 ? -12.310 -3.328 -9.577 1.00 64.62 166 ALA A C 1
ATOM 1263 O O . ALA A 1 166 ? -12.744 -2.350 -10.178 1.00 64.62 166 ALA A O 1
ATOM 1264 N N . LEU A 1 167 ? -12.620 -3.590 -8.306 1.00 69.44 167 LEU A N 1
ATOM 1265 C CA . LEU A 1 167 ? -13.275 -2.615 -7.440 1.00 69.44 167 LEU A CA 1
ATOM 1266 C C . LEU A 1 167 ? -12.350 -1.388 -7.358 1.00 69.44 167 LEU A C 1
ATOM 1268 O O . LEU A 1 167 ? -11.217 -1.526 -6.884 1.00 69.44 167 LEU A O 1
ATOM 1272 N N . PRO A 1 168 ? -12.754 -0.213 -7.869 1.00 74.00 168 PRO A N 1
ATOM 1273 C CA . PRO A 1 168 ? -11.852 0.928 -7.979 1.00 74.00 168 PRO A CA 1
ATOM 1274 C C . PRO A 1 168 ? -11.430 1.462 -6.605 1.00 74.00 168 PRO A C 1
ATOM 1276 O O . PRO A 1 168 ? -10.357 2.044 -6.477 1.00 74.00 168 PRO A O 1
ATOM 1279 N N . ARG A 1 169 ? -12.225 1.236 -5.548 1.00 84.75 169 ARG A N 1
ATOM 1280 C CA . ARG A 1 169 ? -11.952 1.732 -4.191 1.00 84.75 169 ARG A CA 1
ATOM 1281 C C . ARG A 1 169 ? -11.487 0.616 -3.259 1.00 84.75 169 ARG A C 1
ATOM 1283 O O . ARG A 1 169 ? -11.954 0.509 -2.122 1.00 84.75 169 ARG A O 1
ATOM 1290 N N . THR A 1 170 ? -10.564 -0.231 -3.716 1.00 89.06 170 THR A N 1
ATOM 1291 C CA . THR A 1 170 ? -9.859 -1.161 -2.819 1.00 89.06 170 THR A CA 1
ATOM 1292 C C . THR A 1 170 ? -8.668 -0.501 -2.142 1.00 89.06 170 THR A C 1
ATOM 1294 O O . THR A 1 170 ? -8.071 0.440 -2.662 1.00 89.06 170 THR A O 1
ATOM 1297 N N . LEU A 1 171 ? -8.252 -1.060 -1.000 1.00 91.31 171 LEU A N 1
ATOM 1298 C CA . LEU A 1 171 ? -7.034 -0.628 -0.308 1.00 91.31 171 LEU A CA 1
ATOM 1299 C C . LEU A 1 171 ? -5.819 -0.612 -1.243 1.00 91.31 171 LEU A C 1
ATOM 1301 O O . LEU A 1 171 ? -4.981 0.278 -1.152 1.00 91.31 171 LEU A O 1
ATOM 1305 N N . TYR A 1 172 ? -5.719 -1.613 -2.118 1.00 90.19 172 TYR A N 1
ATOM 1306 C CA . TYR A 1 172 ? -4.581 -1.762 -3.013 1.00 90.19 172 TYR A CA 1
ATOM 1307 C C . TYR A 1 172 ? -4.536 -0.635 -4.046 1.00 90.19 172 TYR A C 1
ATOM 1309 O O . TYR A 1 172 ? -3.542 0.082 -4.098 1.00 90.19 172 TYR A O 1
ATOM 1317 N N . TYR A 1 173 ? -5.618 -0.431 -4.804 1.00 88.50 173 TYR A N 1
ATOM 1318 C CA . TYR A 1 173 ? -5.647 0.587 -5.858 1.00 88.50 173 TYR A CA 1
ATOM 1319 C C . TYR A 1 173 ? -5.557 2.005 -5.300 1.00 88.50 173 TYR A C 1
ATOM 1321 O O . TYR A 1 173 ? -4.727 2.773 -5.765 1.00 88.50 173 TYR A O 1
ATOM 1329 N N . LEU A 1 174 ? -6.280 2.311 -4.219 1.00 91.94 174 LEU A N 1
ATOM 1330 C CA . LEU A 1 174 ? -6.198 3.630 -3.584 1.00 91.94 174 LEU A CA 1
ATOM 1331 C C . LEU A 1 174 ? -4.789 3.945 -3.055 1.00 91.94 174 LEU A C 1
ATOM 1333 O O . LEU A 1 174 ? -4.377 5.102 -3.042 1.00 91.94 174 LEU A O 1
ATOM 1337 N N . THR A 1 175 ? -4.033 2.928 -2.626 1.00 93.19 175 THR A N 1
ATOM 1338 C CA . THR A 1 175 ? -2.642 3.128 -2.193 1.00 93.19 175 THR A CA 1
ATOM 1339 C C . THR A 1 175 ? -1.717 3.372 -3.385 1.00 93.19 175 THR A C 1
ATOM 1341 O O . THR A 1 175 ? -0.846 4.235 -3.299 1.00 93.19 175 THR A O 1
ATOM 1344 N N . LEU A 1 176 ? -1.900 2.644 -4.493 1.00 91.25 176 LEU A N 1
ATOM 1345 C CA . LEU A 1 176 ? -1.143 2.883 -5.726 1.00 91.25 176 LEU A CA 1
ATOM 1346 C C . LEU A 1 176 ? -1.423 4.283 -6.283 1.00 91.25 176 LEU A C 1
ATOM 1348 O O . LEU A 1 176 ? -0.478 5.014 -6.566 1.00 91.25 176 LEU A O 1
ATOM 1352 N N . ASP A 1 177 ? -2.691 4.693 -6.331 1.00 91.69 177 ASP A N 1
ATOM 1353 C CA . ASP A 1 177 ? -3.096 6.034 -6.761 1.00 91.69 177 ASP A CA 1
ATOM 1354 C C . ASP A 1 177 ? -2.463 7.121 -5.884 1.00 91.69 177 ASP A C 1
ATOM 1356 O O . ASP A 1 177 ? -1.990 8.136 -6.390 1.00 91.69 177 ASP A O 1
ATOM 1360 N N . ALA A 1 178 ? -2.385 6.908 -4.566 1.00 93.62 178 ALA A N 1
ATOM 1361 C CA . ALA A 1 178 ? -1.744 7.856 -3.656 1.00 93.62 178 ALA A CA 1
ATOM 1362 C C . ALA A 1 178 ? -0.230 7.995 -3.903 1.00 93.62 178 ALA A C 1
ATOM 1364 O O . ALA A 1 178 ? 0.316 9.093 -3.755 1.00 93.62 178 ALA A O 1
ATOM 1365 N N . VAL A 1 179 ? 0.453 6.904 -4.273 1.00 93.00 179 VAL A N 1
ATOM 1366 C CA . VAL A 1 179 ? 1.864 6.944 -4.701 1.00 93.00 179 VAL A CA 1
ATOM 1367 C C . VAL A 1 179 ? 1.985 7.667 -6.042 1.00 93.00 179 VAL A C 1
ATOM 1369 O O . VAL A 1 179 ? 2.881 8.491 -6.215 1.00 93.00 179 VAL A O 1
ATOM 1372 N N . GLU A 1 180 ? 1.061 7.420 -6.969 1.00 91.19 180 GLU A N 1
ATOM 1373 C CA . GLU A 1 180 ? 1.065 8.043 -8.291 1.00 91.19 180 GLU A CA 1
ATOM 1374 C C . GLU A 1 180 ? 0.785 9.552 -8.240 1.00 91.19 180 GLU A C 1
ATOM 1376 O O . GLU A 1 180 ? 1.308 10.316 -9.046 1.00 91.19 180 GLU A O 1
ATOM 1381 N N . GLN A 1 181 ? 0.051 10.019 -7.235 1.00 93.50 181 GLN A N 1
ATOM 1382 C CA . GLN A 1 181 ? -0.183 11.444 -6.998 1.00 93.50 181 GLN A CA 1
ATOM 1383 C C . GLN A 1 181 ? 0.995 12.169 -6.320 1.00 93.50 181 GLN A C 1
ATOM 1385 O O . GLN A 1 181 ? 0.919 13.382 -6.111 1.00 93.50 181 GLN A O 1
ATOM 1390 N N . GLN A 1 182 ? 2.081 11.476 -5.953 1.00 94.75 182 GLN A N 1
ATOM 1391 C CA . GLN A 1 182 ? 3.254 12.141 -5.380 1.00 94.75 182 GLN A CA 1
ATOM 1392 C C . GLN A 1 182 ? 3.968 13.041 -6.406 1.00 94.75 182 GLN A C 1
ATOM 1394 O O . GLN A 1 182 ? 3.986 12.724 -7.597 1.00 94.75 182 GLN A O 1
ATOM 1399 N N . PRO A 1 183 ? 4.602 14.146 -5.964 1.00 94.81 183 PRO A N 1
ATOM 1400 C CA . PRO A 1 183 ? 5.406 14.996 -6.841 1.00 94.81 183 PRO A CA 1
ATOM 1401 C C . PRO A 1 183 ? 6.512 14.210 -7.554 1.00 94.81 183 PRO A C 1
ATOM 1403 O O . PRO A 1 183 ? 7.084 13.290 -6.970 1.00 94.81 183 PRO A O 1
ATOM 1406 N N . ILE A 1 184 ? 6.860 14.606 -8.783 1.00 90.75 184 ILE A N 1
ATOM 1407 C CA . ILE A 1 184 ? 7.875 13.898 -9.582 1.00 90.75 184 ILE A CA 1
ATOM 1408 C C . ILE A 1 184 ? 9.232 13.830 -8.868 1.00 90.75 184 ILE A C 1
ATOM 1410 O O . ILE A 1 184 ? 9.824 12.762 -8.809 1.00 90.75 184 ILE A O 1
ATOM 1414 N N . GLU A 1 185 ? 9.634 14.915 -8.197 1.00 93.12 185 GLU A N 1
ATOM 1415 C CA . GLU A 1 185 ? 10.850 14.982 -7.373 1.00 93.12 185 GLU A CA 1
ATOM 1416 C C . GLU A 1 185 ? 10.842 13.924 -6.257 1.00 93.12 185 GLU A C 1
ATOM 1418 O O . GLU A 1 185 ? 11.837 13.257 -5.994 1.00 93.12 185 GLU A O 1
ATOM 1423 N N . TRP A 1 186 ? 9.684 13.706 -5.620 1.00 93.88 186 TRP A N 1
ATOM 1424 C CA . TRP A 1 186 ? 9.548 12.649 -4.621 1.00 93.88 186 TRP A CA 1
ATOM 1425 C C . TRP A 1 186 ? 9.655 11.270 -5.270 1.00 93.88 186 TRP A C 1
ATOM 1427 O O . TRP A 1 186 ? 10.284 10.378 -4.709 1.00 93.88 186 TRP A O 1
ATOM 1437 N N . LYS A 1 187 ? 9.052 11.062 -6.441 1.00 91.38 187 LYS A N 1
ATOM 1438 C CA . LYS A 1 187 ? 9.115 9.766 -7.123 1.00 91.38 187 LYS A CA 1
ATOM 1439 C C . LYS A 1 187 ? 10.542 9.424 -7.559 1.00 91.38 187 LYS A C 1
ATOM 1441 O O . LYS A 1 187 ? 10.954 8.287 -7.364 1.00 91.38 187 LYS A O 1
ATOM 1446 N N . GLU A 1 188 ? 11.301 10.392 -8.064 1.00 90.06 188 GLU A N 1
ATOM 1447 C CA . GLU A 1 188 ? 12.716 10.227 -8.429 1.00 90.06 188 GLU A CA 1
ATOM 1448 C C . GLU A 1 188 ? 13.589 9.832 -7.229 1.00 90.06 188 GLU A C 1
ATOM 1450 O O . GLU A 1 188 ? 14.449 8.962 -7.350 1.00 90.06 188 GLU A O 1
ATOM 1455 N N . ASP A 1 189 ? 13.317 10.401 -6.053 1.00 90.12 189 ASP A N 1
ATOM 1456 C CA . ASP A 1 189 ? 14.049 10.103 -4.817 1.00 90.12 189 ASP A CA 1
ATOM 1457 C C . ASP A 1 189 ? 13.676 8.752 -4.172 1.00 90.12 189 ASP A C 1
ATOM 1459 O O . ASP A 1 189 ? 14.427 8.226 -3.342 1.00 90.12 189 ASP A O 1
ATOM 1463 N N . ASN A 1 190 ? 12.477 8.225 -4.450 1.00 90.06 190 ASN A N 1
ATOM 1464 C CA . ASN A 1 190 ? 11.867 7.154 -3.646 1.00 90.06 190 ASN A CA 1
ATOM 1465 C C . ASN A 1 190 ? 11.426 5.912 -4.435 1.00 90.06 190 ASN A C 1
ATOM 1467 O O . ASN A 1 190 ? 11.165 4.882 -3.808 1.00 90.06 190 ASN A O 1
ATOM 1471 N N . LEU A 1 191 ? 11.336 5.981 -5.764 1.00 89.31 191 LEU A N 1
ATOM 1472 C CA . LEU A 1 191 ? 10.988 4.856 -6.635 1.00 89.31 191 LEU A CA 1
ATOM 1473 C C . LEU A 1 191 ? 12.201 4.375 -7.436 1.00 89.31 191 LEU A C 1
ATOM 1475 O O . LEU A 1 191 ? 13.201 5.076 -7.594 1.00 89.31 191 LEU A O 1
ATOM 1479 N N . ALA A 1 192 ? 12.108 3.160 -7.978 1.00 84.38 192 ALA A N 1
ATOM 1480 C CA . ALA A 1 192 ? 13.149 2.652 -8.859 1.00 84.38 192 ALA A CA 1
ATOM 1481 C C . ALA A 1 192 ? 13.136 3.417 -10.197 1.00 84.38 192 ALA A C 1
ATOM 1483 O O . ALA A 1 192 ? 12.057 3.626 -10.754 1.00 84.38 192 ALA A O 1
ATOM 1484 N N . PRO A 1 193 ? 14.297 3.726 -10.804 1.00 80.62 193 PRO A N 1
ATOM 1485 C CA . PRO A 1 193 ? 14.340 4.331 -12.136 1.00 80.62 193 PRO A CA 1
ATOM 1486 C C . PRO A 1 193 ? 13.608 3.499 -13.195 1.00 80.62 193 PRO A C 1
ATOM 1488 O O . PRO A 1 193 ? 12.945 4.054 -14.063 1.00 80.62 193 PRO A O 1
ATOM 1491 N N . GLY A 1 194 ? 13.678 2.164 -13.108 1.00 80.69 194 GLY A N 1
ATOM 1492 C CA . GLY A 1 194 ? 12.919 1.276 -13.998 1.00 80.69 194 GLY A CA 1
ATOM 1493 C C . GLY A 1 194 ? 11.408 1.477 -13.867 1.00 80.69 194 GLY A C 1
ATOM 1494 O O . GLY A 1 194 ? 10.689 1.452 -14.854 1.00 80.69 194 GLY A O 1
ATOM 1495 N N . GLN A 1 195 ? 10.935 1.793 -12.666 1.00 80.81 195 GLN A N 1
ATOM 1496 C CA . GLN A 1 195 ? 9.524 2.025 -12.396 1.00 80.81 195 GLN A CA 1
ATOM 1497 C C . GLN A 1 195 ? 9.002 3.313 -13.048 1.00 80.81 195 GLN A C 1
ATOM 1499 O O . GLN A 1 195 ? 7.862 3.348 -13.489 1.00 80.81 195 GLN A O 1
ATOM 1504 N N . LEU A 1 196 ? 9.842 4.352 -13.138 1.00 83.12 196 LEU A N 1
ATOM 1505 C CA . LEU A 1 196 ? 9.518 5.605 -13.835 1.00 83.12 196 LEU A CA 1
ATOM 1506 C C . LEU A 1 196 ? 9.505 5.453 -15.361 1.00 83.12 196 LEU A C 1
ATOM 1508 O O . LEU A 1 196 ? 8.919 6.278 -16.052 1.00 83.12 196 LEU A O 1
ATOM 1512 N N . ASN A 1 197 ? 10.169 4.418 -15.877 1.00 83.00 197 ASN A N 1
ATOM 1513 C CA . ASN A 1 197 ? 10.275 4.122 -17.304 1.00 83.00 197 ASN A CA 1
ATOM 1514 C C . ASN A 1 197 ? 9.344 2.975 -17.740 1.00 83.00 197 ASN A C 1
ATOM 1516 O O . ASN A 1 197 ? 9.556 2.404 -18.807 1.00 83.00 197 ASN A O 1
ATOM 1520 N N . ASP A 1 198 ? 8.361 2.611 -16.908 1.00 81.81 198 ASP A N 1
ATOM 1521 C CA . ASP A 1 198 ? 7.429 1.499 -17.139 1.00 81.81 198 ASP A CA 1
ATOM 1522 C C . ASP A 1 198 ? 8.111 0.141 -17.413 1.00 81.81 198 ASP A C 1
ATOM 1524 O O . ASP A 1 198 ? 7.593 -0.708 -18.143 1.00 81.81 198 ASP A O 1
ATOM 1528 N N . ASP A 1 199 ? 9.277 -0.099 -16.803 1.00 83.50 199 ASP A N 1
ATOM 1529 C CA . ASP A 1 199 ? 9.959 -1.390 -16.879 1.00 83.50 199 ASP A CA 1
ATOM 1530 C C . ASP A 1 199 ? 9.118 -2.477 -16.182 1.00 83.50 199 ASP A C 1
ATOM 1532 O O . ASP A 1 199 ? 8.811 -2.354 -14.988 1.00 83.50 199 ASP A O 1
ATOM 1536 N N . PRO A 1 200 ? 8.746 -3.564 -16.883 1.00 80.56 200 PRO A N 1
ATOM 1537 C CA . PRO A 1 200 ? 7.829 -4.566 -16.347 1.00 80.56 200 PRO A CA 1
ATOM 1538 C C . PRO A 1 200 ? 8.375 -5.265 -15.096 1.00 80.56 200 PRO A C 1
ATOM 1540 O O . PRO A 1 200 ? 7.612 -5.544 -14.173 1.00 80.56 200 PRO A O 1
ATOM 1543 N N . VAL A 1 201 ? 9.689 -5.504 -15.019 1.00 81.94 201 VAL A N 1
ATOM 1544 C CA . VAL A 1 201 ? 10.319 -6.178 -13.871 1.00 81.94 201 VAL A CA 1
ATOM 1545 C C . VAL A 1 201 ? 10.324 -5.266 -12.643 1.00 81.94 201 VAL A C 1
ATOM 1547 O O . VAL A 1 201 ? 9.974 -5.695 -11.540 1.00 81.94 201 VAL A O 1
ATOM 1550 N N . ALA A 1 202 ? 10.672 -3.990 -12.819 1.00 82.94 202 ALA A N 1
ATOM 1551 C CA . ALA A 1 202 ? 10.622 -2.998 -11.752 1.00 82.94 202 ALA A CA 1
ATOM 1552 C C . ALA A 1 202 ? 9.192 -2.778 -11.234 1.00 82.94 202 ALA A C 1
ATOM 1554 O O . ALA A 1 202 ? 8.994 -2.653 -10.022 1.00 82.94 202 ALA A O 1
ATOM 1555 N N . LEU A 1 203 ? 8.199 -2.766 -12.129 1.00 85.06 203 LEU A N 1
ATOM 1556 C CA . LEU A 1 203 ? 6.786 -2.650 -11.769 1.00 85.06 203 LEU A CA 1
ATOM 1557 C C . LEU A 1 203 ? 6.287 -3.860 -10.975 1.00 85.06 203 LEU A C 1
ATOM 1559 O O . LEU A 1 203 ? 5.549 -3.677 -10.005 1.00 85.06 203 LEU A O 1
ATOM 1563 N N . ASP A 1 204 ? 6.695 -5.075 -11.334 1.00 84.12 204 ASP A N 1
ATOM 1564 C CA . ASP A 1 204 ? 6.311 -6.277 -10.591 1.00 84.12 204 ASP A CA 1
ATOM 1565 C C . ASP A 1 204 ? 6.933 -6.301 -9.187 1.00 84.12 204 ASP A C 1
ATOM 1567 O O . ASP A 1 204 ? 6.207 -6.496 -8.209 1.00 84.12 204 ASP A O 1
ATOM 1571 N N . ASN A 1 205 ? 8.225 -5.979 -9.052 1.00 85.50 205 ASN A N 1
ATOM 1572 C CA . ASN A 1 205 ? 8.875 -5.845 -7.740 1.00 85.50 205 ASN A CA 1
ATOM 1573 C C . ASN A 1 205 ? 8.200 -4.759 -6.877 1.00 85.50 205 ASN A C 1
ATOM 1575 O O . ASN A 1 205 ? 7.930 -4.957 -5.693 1.00 85.50 205 ASN A O 1
ATOM 1579 N N . TYR A 1 206 ? 7.864 -3.611 -7.468 1.00 88.50 206 TYR A N 1
ATOM 1580 C CA . TYR A 1 206 ? 7.115 -2.559 -6.781 1.00 88.50 206 TYR A CA 1
ATOM 1581 C C . TYR A 1 206 ? 5.754 -3.045 -6.266 1.00 88.50 206 TYR A C 1
ATOM 1583 O O . TYR A 1 206 ? 5.407 -2.821 -5.102 1.00 88.50 206 TYR A O 1
ATOM 1591 N N . ARG A 1 207 ? 4.986 -3.731 -7.117 1.00 88.25 207 ARG A N 1
ATOM 1592 C CA . ARG A 1 207 ? 3.666 -4.275 -6.771 1.00 88.25 207 ARG A CA 1
ATOM 1593 C C . ARG A 1 207 ? 3.753 -5.306 -5.653 1.00 88.25 207 ARG A C 1
ATOM 1595 O O . ARG A 1 207 ? 2.865 -5.318 -4.795 1.00 88.25 207 ARG A O 1
ATOM 1602 N N . GLU A 1 208 ? 4.795 -6.134 -5.652 1.00 87.94 208 GLU A N 1
ATOM 1603 C CA . GLU A 1 208 ? 5.077 -7.109 -4.597 1.00 87.94 208 GLU A CA 1
ATOM 1604 C C . GLU A 1 208 ? 5.370 -6.408 -3.265 1.00 87.94 208 GLU A C 1
ATOM 1606 O O . GLU A 1 208 ? 4.693 -6.675 -2.269 1.00 87.94 208 GLU A O 1
ATOM 1611 N N . VAL A 1 209 ? 6.277 -5.425 -3.257 1.00 90.75 209 VAL A N 1
ATOM 1612 C CA . VAL A 1 209 ? 6.640 -4.670 -2.046 1.00 90.75 209 VAL A CA 1
ATOM 1613 C C . VAL A 1 209 ? 5.442 -3.919 -1.464 1.00 90.75 209 VAL A C 1
ATOM 1615 O O . VAL A 1 209 ? 5.193 -3.992 -0.258 1.00 90.75 209 VAL A O 1
ATOM 1618 N N . VAL A 1 210 ? 4.652 -3.231 -2.294 1.00 91.50 210 VAL A N 1
ATOM 1619 C CA . VAL A 1 210 ? 3.405 -2.591 -1.840 1.00 91.50 210 VAL A CA 1
ATOM 1620 C C . VAL A 1 210 ? 2.437 -3.643 -1.296 1.00 91.50 210 VAL A C 1
ATOM 1622 O O . VAL A 1 210 ? 1.851 -3.453 -0.229 1.00 91.50 210 VAL A O 1
ATOM 1625 N N . GLY A 1 211 ? 2.293 -4.779 -1.982 1.00 90.81 211 GLY A N 1
ATOM 1626 C CA . GLY A 1 211 ? 1.458 -5.897 -1.545 1.00 90.81 211 GLY A CA 1
ATOM 1627 C C . GLY A 1 211 ? 1.814 -6.401 -0.144 1.00 90.81 211 GLY A C 1
ATOM 1628 O O . GLY A 1 211 ? 0.916 -6.594 0.685 1.00 90.81 211 GLY A O 1
ATOM 1629 N N . ASP A 1 212 ? 3.104 -6.547 0.147 1.00 91.31 212 ASP A N 1
ATOM 1630 C CA . ASP A 1 212 ? 3.611 -6.990 1.446 1.00 91.31 212 ASP A CA 1
ATOM 1631 C C . ASP A 1 212 ? 3.416 -5.949 2.552 1.00 91.31 212 ASP A C 1
ATOM 1633 O O . ASP A 1 212 ? 2.953 -6.287 3.650 1.00 91.31 212 ASP A O 1
ATOM 1637 N N . LEU A 1 213 ? 3.666 -4.669 2.262 1.00 93.50 213 LEU A N 1
ATOM 1638 C CA . LEU A 1 213 ? 3.394 -3.575 3.200 1.00 93.50 213 LEU A CA 1
ATOM 1639 C C . LEU A 1 213 ? 1.905 -3.527 3.571 1.00 93.50 213 LEU A C 1
ATOM 1641 O O . LEU A 1 213 ? 1.548 -3.457 4.752 1.00 93.50 213 LEU A O 1
ATOM 1645 N N . LEU A 1 214 ? 1.021 -3.648 2.579 1.00 93.38 214 LEU A N 1
ATOM 1646 C CA . LEU A 1 214 ? -0.427 -3.670 2.787 1.00 93.38 214 LEU A CA 1
ATOM 1647 C C . LEU A 1 214 ? -0.886 -4.923 3.532 1.00 93.38 214 LEU A C 1
ATOM 1649 O O . LEU A 1 214 ? -1.750 -4.849 4.408 1.00 93.38 214 LEU A O 1
ATOM 1653 N N . LYS A 1 215 ? -0.306 -6.088 3.232 1.00 92.00 215 LYS A N 1
ATOM 1654 C CA . LYS A 1 215 ? -0.562 -7.334 3.965 1.00 92.00 215 LYS A CA 1
ATOM 1655 C C . LYS A 1 215 ? -0.260 -7.168 5.452 1.00 92.00 215 LYS A C 1
ATOM 1657 O O . LYS A 1 215 ? -1.071 -7.612 6.268 1.00 92.00 215 LYS A O 1
ATOM 1662 N N . HIS A 1 216 ? 0.839 -6.502 5.803 1.00 91.00 216 HIS A N 1
ATOM 1663 C CA . HIS A 1 216 ? 1.165 -6.213 7.196 1.00 91.00 216 HIS A CA 1
ATOM 1664 C C . HIS A 1 216 ? 0.105 -5.318 7.858 1.00 91.00 216 HIS A C 1
ATOM 1666 O O . HIS A 1 216 ? -0.442 -5.707 8.892 1.00 91.00 216 HIS A O 1
ATOM 1672 N N . GLN A 1 217 ? -0.271 -4.191 7.236 1.00 91.00 217 GLN A N 1
ATOM 1673 C CA . GLN A 1 217 ? -1.290 -3.286 7.797 1.00 91.00 217 GLN A CA 1
ATOM 1674 C C . GLN A 1 217 ? -2.650 -3.977 7.976 1.00 91.00 217 GLN A C 1
ATOM 1676 O O . GLN A 1 217 ? -3.284 -3.847 9.022 1.00 91.00 217 GLN A O 1
ATOM 1681 N N . ARG A 1 218 ? -3.080 -4.792 7.004 1.00 91.56 218 ARG A N 1
ATOM 1682 C CA . ARG A 1 218 ? -4.320 -5.582 7.112 1.00 91.56 218 ARG A CA 1
ATOM 1683 C C . ARG A 1 218 ? -4.265 -6.610 8.227 1.00 91.56 218 ARG A C 1
ATOM 1685 O O . ARG A 1 218 ? -5.246 -6.787 8.944 1.00 91.56 218 ARG A O 1
ATOM 1692 N N . SER A 1 219 ? -3.140 -7.311 8.366 1.00 90.44 219 SER A N 1
ATOM 1693 C CA . SER A 1 219 ? -2.974 -8.288 9.442 1.00 90.44 219 SER A CA 1
ATOM 1694 C C . SER A 1 219 ? -2.997 -7.611 10.811 1.00 90.44 219 SER A C 1
ATOM 1696 O O . SER A 1 219 ? -3.551 -8.185 11.750 1.00 90.44 219 SER A O 1
ATOM 1698 N N . ASN A 1 220 ? -2.441 -6.402 10.920 1.00 89.25 220 ASN A N 1
ATOM 1699 C CA . ASN A 1 220 ? -2.510 -5.614 12.144 1.00 89.25 220 ASN A CA 1
ATOM 1700 C C . ASN A 1 220 ? -3.962 -5.218 12.462 1.00 89.25 220 ASN A C 1
ATOM 1702 O O . ASN A 1 220 ? -4.478 -5.593 13.512 1.00 89.25 220 ASN A O 1
ATOM 1706 N N . LEU A 1 221 ? -4.679 -4.612 11.506 1.00 90.44 221 LEU A N 1
ATOM 1707 C CA . LEU A 1 221 ? -6.094 -4.259 11.681 1.00 90.44 221 LEU A CA 1
ATOM 1708 C C . LEU A 1 221 ? -6.946 -5.472 12.076 1.00 90.44 221 LEU A C 1
ATOM 1710 O O . LEU A 1 221 ? -7.731 -5.397 13.015 1.00 90.44 221 LEU A O 1
ATOM 1714 N N . ARG A 1 222 ? -6.763 -6.619 11.412 1.00 89.94 222 ARG A N 1
ATOM 1715 C CA . ARG A 1 222 ? -7.456 -7.865 11.770 1.00 89.94 222 ARG A CA 1
ATOM 1716 C C . ARG A 1 222 ? -7.186 -8.276 13.219 1.00 89.94 222 ARG A C 1
ATOM 1718 O O . ARG A 1 222 ? -8.091 -8.766 13.881 1.00 89.94 222 ARG A O 1
ATOM 1725 N N . THR A 1 223 ? -5.957 -8.111 13.698 1.00 88.75 223 THR A N 1
ATOM 1726 C CA . THR A 1 223 ? -5.587 -8.460 15.078 1.00 88.75 223 THR A CA 1
ATOM 1727 C C . THR A 1 223 ? -6.315 -7.565 16.079 1.00 88.75 223 THR A C 1
ATOM 1729 O O . THR A 1 223 ? -6.828 -8.074 17.070 1.00 88.75 223 THR A O 1
ATOM 1732 N N . LEU A 1 224 ? -6.439 -6.269 15.777 1.00 89.06 224 LEU A N 1
ATOM 1733 C CA . LEU A 1 224 ? -7.182 -5.305 16.593 1.00 89.06 224 LEU A CA 1
ATOM 1734 C C . LEU A 1 224 ? -8.688 -5.593 16.593 1.00 89.06 224 LEU A C 1
ATOM 1736 O O . LEU A 1 224 ? -9.307 -5.630 17.651 1.00 89.06 224 LEU A O 1
ATOM 1740 N N . LEU A 1 225 ? -9.267 -5.884 15.425 1.00 88.50 225 LEU A N 1
ATOM 1741 C CA . LEU A 1 225 ? -10.690 -6.222 15.288 1.00 88.50 225 LEU A CA 1
ATOM 1742 C C . LEU A 1 225 ? -11.073 -7.529 15.997 1.00 88.50 225 LEU A C 1
ATOM 1744 O O . LEU A 1 225 ? -12.217 -7.691 16.406 1.00 88.50 225 LEU A O 1
ATOM 1748 N N . LEU A 1 226 ? -10.138 -8.475 16.118 1.00 88.06 226 LEU A N 1
ATOM 1749 C CA . LEU A 1 226 ? -10.369 -9.781 16.747 1.00 88.06 226 LEU A CA 1
ATOM 1750 C C . LEU A 1 226 ? -9.847 -9.859 18.189 1.00 88.06 226 LEU A C 1
ATOM 1752 O O . LEU A 1 226 ? -9.875 -10.939 18.795 1.00 88.06 226 LEU A O 1
ATOM 1756 N N . ALA A 1 227 ? -9.373 -8.741 18.744 1.00 86.56 227 ALA A N 1
ATOM 1757 C CA . ALA A 1 227 ? -8.856 -8.672 20.101 1.00 86.56 227 ALA A CA 1
ATOM 1758 C C . ALA A 1 227 ? -9.929 -9.112 21.110 1.00 86.56 227 ALA A C 1
ATOM 1760 O O . ALA A 1 227 ? -11.061 -8.641 21.079 1.00 86.56 227 ALA A O 1
ATOM 1761 N N . ASN A 1 228 ? -9.573 -10.046 21.999 1.00 84.75 228 ASN A N 1
ATOM 1762 C CA . ASN A 1 228 ? -10.488 -10.680 22.963 1.00 84.75 228 ASN A CA 1
ATOM 1763 C C . ASN A 1 228 ? -11.726 -11.379 22.350 1.00 84.75 228 ASN A C 1
ATOM 1765 O O . ASN A 1 228 ? -12.653 -11.716 23.080 1.00 84.75 228 ASN A O 1
ATOM 1769 N N . ILE A 1 229 ? -11.725 -11.658 21.042 1.00 85.38 229 ILE A N 1
ATOM 1770 C CA . ILE A 1 229 ? -12.767 -12.449 20.363 1.00 85.38 229 ILE A CA 1
ATOM 1771 C C . ILE A 1 229 ? -12.207 -13.808 19.944 1.00 85.38 229 ILE A C 1
ATOM 1773 O O . ILE A 1 229 ? -12.789 -14.846 20.252 1.00 85.38 229 ILE A O 1
ATOM 1777 N N . LEU A 1 230 ? -11.064 -13.813 19.253 1.00 80.06 230 LEU A N 1
ATOM 1778 C CA . LEU A 1 230 ? -10.459 -15.030 18.718 1.00 80.06 230 LEU A CA 1
ATOM 1779 C C . LEU A 1 230 ? -9.187 -15.389 19.490 1.00 80.06 230 LEU A C 1
ATOM 1781 O O . LEU A 1 230 ? -8.210 -14.641 19.481 1.00 80.06 230 LEU A O 1
ATOM 1785 N N . SER A 1 231 ? -9.165 -16.574 20.104 1.00 76.25 231 SER A N 1
ATOM 1786 C CA . SER A 1 231 ? -7.919 -17.133 20.628 1.00 76.25 231 SER A CA 1
ATOM 1787 C C . SER A 1 231 ? -7.095 -17.748 19.494 1.00 76.25 231 SER A C 1
ATOM 1789 O O . SER A 1 231 ? -7.618 -18.451 18.632 1.00 76.25 231 SER A O 1
ATOM 1791 N N . THR A 1 232 ? -5.790 -17.493 19.497 1.00 75.25 232 THR A N 1
ATOM 1792 C CA . THR A 1 232 ? -4.815 -18.127 18.598 1.00 75.25 232 THR A CA 1
ATOM 1793 C C . THR A 1 232 ? -3.704 -18.768 19.426 1.00 75.25 232 THR A C 1
ATOM 1795 O O . THR A 1 232 ? -3.602 -18.519 20.625 1.00 75.25 232 THR A O 1
ATOM 1798 N N . GLN A 1 233 ? -2.803 -19.534 18.800 1.00 73.94 233 GLN A N 1
ATOM 1799 C CA . GLN A 1 233 ? -1.648 -20.123 19.502 1.00 73.94 233 GLN A CA 1
ATOM 1800 C C . GLN A 1 233 ? -0.780 -19.087 20.243 1.00 73.94 233 GLN A C 1
ATOM 1802 O O . GLN A 1 233 ? -0.063 -19.443 21.172 1.00 73.94 233 GLN A O 1
ATOM 1807 N N . ARG A 1 234 ? -0.833 -17.809 19.837 1.00 69.56 234 ARG A N 1
ATOM 1808 C CA . ARG A 1 234 ? -0.071 -16.707 20.444 1.00 69.56 234 ARG A CA 1
ATOM 1809 C C . ARG A 1 234 ? -0.933 -15.731 21.254 1.00 69.56 234 ARG A C 1
ATOM 1811 O O . ARG A 1 234 ? -0.376 -14.846 21.894 1.00 69.56 234 ARG A O 1
ATOM 1818 N N . ILE A 1 235 ? -2.264 -15.849 21.212 1.00 71.69 235 ILE A N 1
ATOM 1819 C CA . ILE A 1 235 ? -3.195 -14.875 21.803 1.00 71.69 235 ILE A CA 1
ATOM 1820 C C . ILE A 1 235 ? -4.280 -15.614 22.591 1.00 71.69 235 ILE A C 1
ATOM 1822 O O . ILE A 1 235 ? -5.078 -16.365 22.029 1.00 71.69 235 ILE A O 1
ATOM 1826 N N . THR A 1 236 ? -4.342 -15.358 23.894 1.00 74.69 236 THR A N 1
ATOM 1827 C CA . THR A 1 236 ? -5.409 -15.840 24.783 1.00 74.69 236 THR A CA 1
ATOM 1828 C C . THR A 1 236 ? -6.423 -14.722 25.013 1.00 74.69 236 THR A C 1
ATOM 1830 O O . THR A 1 236 ? -6.028 -13.570 25.185 1.00 74.69 236 THR A O 1
ATOM 1833 N N . VAL A 1 237 ? -7.715 -15.053 25.044 1.00 83.19 237 VAL A N 1
ATOM 1834 C CA . VAL A 1 237 ? -8.779 -14.104 25.411 1.00 83.19 237 VAL A CA 1
ATOM 1835 C C . VAL A 1 237 ? -8.669 -13.802 26.907 1.00 83.19 237 VAL A C 1
ATOM 1837 O O . VAL A 1 237 ? -8.708 -14.721 27.722 1.00 83.19 237 VAL A O 1
ATOM 1840 N N . LYS A 1 238 ? -8.481 -12.527 27.267 1.00 78.50 238 LYS A N 1
ATOM 1841 C CA . LYS A 1 238 ? -8.215 -12.098 28.655 1.00 78.50 238 LYS A CA 1
ATOM 1842 C C . LYS A 1 238 ? -9.376 -11.348 29.311 1.00 78.50 238 LYS A C 1
ATOM 1844 O O . LYS A 1 238 ? -9.266 -10.984 30.477 1.00 78.50 238 LYS A O 1
ATOM 1849 N N . GLY A 1 239 ? -10.463 -11.095 28.589 1.00 81.62 239 GLY A N 1
ATOM 1850 C CA . GLY A 1 239 ? -11.560 -10.269 29.084 1.00 81.62 239 GLY A CA 1
ATOM 1851 C C . GLY A 1 239 ? -12.807 -10.346 28.215 1.00 81.62 239 GLY A C 1
ATOM 1852 O O . GLY A 1 239 ? -12.937 -11.238 27.379 1.00 81.62 239 GLY A O 1
ATOM 1853 N N . ALA A 1 240 ? -13.725 -9.409 28.446 1.00 86.38 240 ALA A N 1
ATOM 1854 C CA . ALA A 1 240 ? -14.944 -9.278 27.661 1.00 86.38 240 ALA A CA 1
ATOM 1855 C C . ALA A 1 240 ? -14.644 -8.883 26.204 1.00 86.38 240 ALA A C 1
ATOM 1857 O O . ALA A 1 240 ? -13.588 -8.324 25.895 1.00 86.38 240 ALA A O 1
ATOM 1858 N N . VAL A 1 241 ? -15.602 -9.167 25.322 1.00 87.81 241 VAL A N 1
ATOM 1859 C CA . VAL A 1 241 ? -15.566 -8.712 23.929 1.00 87.81 241 VAL A CA 1
ATOM 1860 C C . VAL A 1 241 ? -15.598 -7.177 23.911 1.00 87.81 241 VAL A C 1
ATOM 1862 O O . VAL A 1 241 ? -16.510 -6.613 24.523 1.00 87.81 241 VAL A O 1
ATOM 1865 N N . PRO A 1 242 ? -14.652 -6.500 23.228 1.00 87.56 242 PRO A N 1
ATOM 1866 C CA . PRO A 1 242 ? -14.619 -5.047 23.183 1.00 87.56 242 PRO A CA 1
ATOM 1867 C C . PRO A 1 242 ? -15.877 -4.495 22.521 1.00 87.56 242 PRO A C 1
ATOM 1869 O O . PRO A 1 242 ? -16.325 -4.996 21.484 1.00 87.56 242 PRO A O 1
ATOM 1872 N N . ASN A 1 243 ? -16.440 -3.437 23.091 1.00 88.75 243 ASN A N 1
ATOM 1873 C CA . ASN A 1 243 ? -17.499 -2.703 22.414 1.00 88.75 243 ASN A CA 1
ATOM 1874 C C . ASN A 1 243 ? -16.920 -1.879 21.245 1.00 88.75 243 ASN A C 1
ATOM 1876 O O . ASN A 1 243 ? -15.709 -1.695 21.108 1.00 88.75 243 ASN A O 1
ATOM 1880 N N . ARG A 1 244 ? -17.792 -1.353 20.376 1.00 84.69 244 ARG A N 1
ATOM 1881 C CA . ARG A 1 244 ? -17.360 -0.608 19.181 1.00 84.69 244 ARG A CA 1
ATOM 1882 C C . ARG A 1 244 ? -16.486 0.614 19.515 1.00 84.69 244 ARG A C 1
ATOM 1884 O O . ARG A 1 244 ? -15.603 0.930 18.726 1.00 84.69 244 ARG A O 1
ATOM 1891 N N . HIS A 1 245 ? -16.709 1.284 20.647 1.00 86.69 245 HIS A N 1
ATOM 1892 C CA . HIS A 1 245 ? -15.905 2.436 21.065 1.00 86.69 245 HIS A CA 1
ATOM 1893 C C . HIS A 1 245 ? -14.483 2.002 21.433 1.00 86.69 245 HIS A C 1
ATOM 1895 O O . HIS A 1 245 ? -13.522 2.524 20.880 1.00 86.69 245 HIS A O 1
ATOM 1901 N N . GLU A 1 246 ? -14.357 0.974 22.276 1.00 88.69 246 GLU A N 1
ATOM 1902 C CA . GLU A 1 246 ? -13.068 0.383 22.664 1.00 88.69 246 GLU A CA 1
ATOM 1903 C C . GLU A 1 246 ? -12.282 -0.113 21.444 1.00 88.69 246 GLU A C 1
ATOM 1905 O O . GLU A 1 246 ? -11.079 0.120 21.338 1.00 88.69 246 GLU A O 1
ATOM 1910 N N . MET A 1 247 ? -12.972 -0.738 20.486 1.00 88.62 247 MET A N 1
ATOM 1911 C CA . MET A 1 247 ? -12.360 -1.226 19.252 1.00 88.62 247 MET A CA 1
ATOM 1912 C C . MET A 1 247 ? -11.826 -0.084 18.374 1.00 88.62 247 MET A C 1
ATOM 1914 O O . MET A 1 247 ? -10.700 -0.166 17.891 1.00 88.62 247 MET A O 1
ATOM 1918 N N . ILE A 1 248 ? -12.600 0.987 18.163 1.00 87.38 248 ILE A N 1
ATOM 1919 C CA . ILE A 1 248 ? -12.157 2.135 17.351 1.00 87.38 248 ILE A CA 1
ATOM 1920 C C . ILE A 1 248 ? -11.004 2.873 18.045 1.00 87.38 248 ILE A C 1
ATOM 1922 O O . ILE A 1 248 ? -10.039 3.240 17.377 1.00 87.38 248 ILE A O 1
ATOM 1926 N N . THR A 1 249 ? -11.060 3.038 19.369 1.00 89.81 249 THR A N 1
ATOM 1927 C CA . THR A 1 249 ? -9.968 3.626 20.160 1.00 89.81 249 THR A CA 1
ATOM 1928 C C . THR A 1 249 ? -8.670 2.843 19.975 1.00 89.81 249 THR A C 1
ATOM 1930 O O . THR A 1 249 ? -7.669 3.435 19.582 1.00 89.81 249 THR A O 1
ATOM 1933 N N . ALA A 1 250 ? -8.699 1.514 20.133 1.00 88.81 250 ALA A N 1
ATOM 1934 C CA . ALA A 1 250 ? -7.523 0.665 19.927 1.00 88.81 250 ALA A CA 1
ATOM 1935 C C . ALA A 1 250 ? -6.964 0.766 18.495 1.00 88.81 250 ALA A C 1
ATOM 1937 O O . ALA A 1 250 ? -5.751 0.769 18.294 1.00 88.81 250 ALA A O 1
ATOM 1938 N N . ILE A 1 251 ? -7.835 0.901 17.487 1.00 89.25 251 ILE A N 1
ATOM 1939 C CA . ILE A 1 251 ? -7.405 1.117 16.100 1.00 89.25 251 ILE A CA 1
ATOM 1940 C C . ILE A 1 251 ? -6.654 2.446 15.955 1.00 89.25 251 ILE A C 1
ATOM 1942 O O . ILE A 1 251 ? -5.603 2.470 15.323 1.00 89.25 251 ILE A O 1
ATOM 1946 N N . TYR A 1 252 ? -7.137 3.544 16.536 1.00 88.31 252 TYR A N 1
ATOM 1947 C CA . TYR A 1 252 ? -6.434 4.831 16.456 1.00 88.31 252 TYR A CA 1
ATOM 1948 C C . TYR A 1 252 ? -5.140 4.878 17.282 1.00 88.31 252 TYR A C 1
ATOM 1950 O O . TYR A 1 252 ? -4.223 5.618 16.913 1.00 88.31 252 TYR A O 1
ATOM 1958 N N . GLU A 1 253 ? -5.048 4.100 18.363 1.00 87.56 253 GLU A N 1
ATOM 1959 C CA . GLU A 1 253 ? -3.829 3.952 19.169 1.00 87.56 253 GLU A CA 1
ATOM 1960 C C . GLU A 1 253 ? -2.721 3.206 18.406 1.00 87.56 253 GLU A C 1
ATOM 1962 O O . GLU A 1 253 ? -1.588 3.694 18.340 1.00 87.56 253 GLU A O 1
ATOM 1967 N N . ASP A 1 254 ? -3.052 2.068 17.785 1.00 86.06 254 ASP A N 1
ATOM 1968 C CA . ASP A 1 254 ? -2.072 1.168 17.155 1.00 86.06 254 ASP A CA 1
ATOM 1969 C C . ASP A 1 254 ? -1.884 1.400 15.644 1.00 86.06 254 ASP A C 1
ATOM 1971 O O . ASP A 1 254 ? -0.856 1.022 15.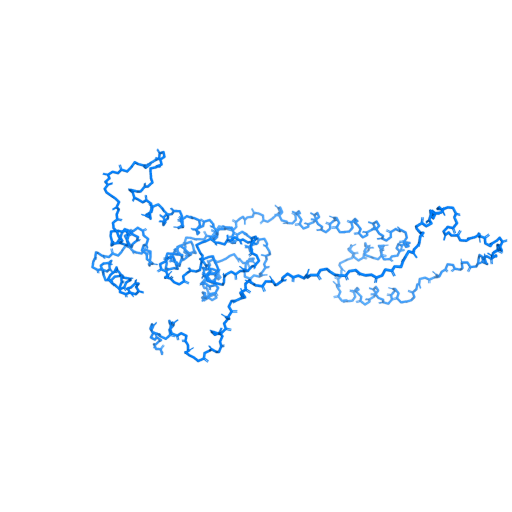073 1.00 86.06 254 ASP A O 1
ATOM 1975 N N . LEU A 1 255 ? -2.843 2.0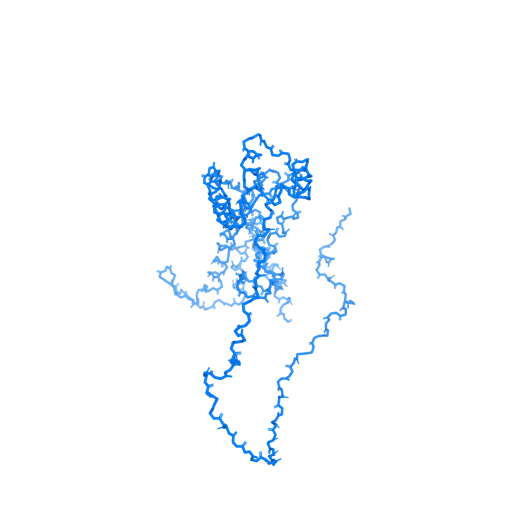46 14.976 1.00 84.94 255 LEU A N 1
ATOM 1976 C CA . LEU A 1 255 ? -2.788 2.408 13.555 1.00 84.94 255 LEU A CA 1
ATOM 1977 C C . LEU A 1 255 ? -3.047 3.911 13.352 1.00 84.94 255 LEU A C 1
ATOM 1979 O O . LEU A 1 255 ? -4.001 4.294 12.667 1.00 84.94 255 LEU A O 1
ATOM 1983 N N . PRO A 1 256 ? -2.179 4.799 13.875 1.00 83.62 256 PRO A N 1
ATOM 1984 C CA . PRO A 1 256 ? -2.363 6.228 13.689 1.00 83.62 256 PRO A CA 1
ATOM 1985 C C . PRO A 1 256 ? -2.236 6.608 12.199 1.00 83.62 256 PRO A C 1
ATOM 1987 O O . PRO A 1 256 ? -1.261 6.202 11.549 1.00 83.62 256 PRO A O 1
ATOM 1990 N N . PRO A 1 257 ? -3.149 7.441 11.654 1.00 78.00 257 PRO A N 1
ATOM 1991 C CA . PRO A 1 257 ? -3.189 7.759 10.223 1.00 78.00 257 PRO A CA 1
ATOM 1992 C C . PRO A 1 257 ? -1.934 8.483 9.712 1.00 78.00 257 PRO A C 1
ATOM 1994 O O . PRO A 1 257 ? -1.533 8.315 8.568 1.00 78.00 257 PRO A O 1
ATOM 1997 N N . LYS A 1 258 ? -1.296 9.296 10.562 1.00 76.81 258 LYS A N 1
ATOM 1998 C CA . LYS A 1 258 ? -0.142 10.137 10.192 1.00 76.81 258 LYS A CA 1
ATOM 1999 C C . LYS A 1 258 ? 1.206 9.549 10.623 1.00 76.81 258 LYS A C 1
ATOM 2001 O O . LYS A 1 258 ? 2.183 10.286 10.706 1.00 76.81 258 LYS A O 1
ATOM 2006 N N . GLY A 1 259 ? 1.249 8.272 11.005 1.00 69.44 259 GLY A N 1
ATOM 2007 C CA . GLY A 1 259 ? 2.455 7.610 11.524 1.00 69.44 259 GLY A CA 1
ATOM 2008 C C . GLY A 1 259 ? 2.840 8.013 12.955 1.00 69.44 259 GLY A C 1
ATOM 2009 O O . GLY A 1 259 ? 3.317 7.176 13.715 1.00 69.44 259 GLY A O 1
ATOM 2010 N N . ASN A 1 260 ? 2.556 9.252 13.357 1.00 79.44 260 ASN A N 1
ATOM 2011 C CA . ASN A 1 260 ? 2.771 9.750 14.713 1.00 79.44 260 ASN A CA 1
ATOM 2012 C C . ASN A 1 260 ? 1.674 9.272 15.666 1.00 79.44 260 ASN A C 1
ATOM 2014 O O . ASN A 1 260 ? 0.495 9.300 15.316 1.00 79.44 260 ASN A O 1
ATOM 2018 N N . LYS A 1 261 ? 2.055 8.901 16.894 1.00 82.75 261 LYS A N 1
ATOM 2019 C CA . LYS A 1 261 ? 1.091 8.567 17.949 1.00 82.75 261 LYS A CA 1
ATOM 2020 C C . LYS A 1 261 ? 0.154 9.748 18.196 1.00 82.75 261 LYS A C 1
ATOM 2022 O O . LYS A 1 261 ? 0.618 10.870 18.393 1.00 82.75 261 LYS A O 1
ATOM 2027 N N . LEU A 1 262 ? -1.147 9.476 18.197 1.00 83.56 262 LEU A N 1
ATOM 2028 C CA . LEU A 1 262 ? -2.161 10.460 18.555 1.00 83.56 262 LEU A CA 1
ATOM 2029 C C . LEU A 1 262 ? -2.220 10.609 20.078 1.00 83.56 262 LEU A C 1
ATOM 2031 O O . LEU A 1 262 ? -2.017 9.652 20.827 1.00 83.56 262 LEU A O 1
ATOM 2035 N N . THR A 1 263 ? -2.511 11.816 20.547 1.00 89.00 263 THR A N 1
ATOM 2036 C CA . THR A 1 263 ? -2.840 12.059 21.952 1.00 89.00 263 THR A CA 1
ATOM 2037 C C . THR A 1 263 ? -4.231 11.511 22.272 1.00 89.00 263 THR A C 1
ATOM 2039 O O . THR A 1 263 ? -5.101 11.457 21.404 1.00 89.00 263 THR A O 1
ATOM 2042 N N . ALA A 1 264 ? -4.495 11.177 23.539 1.00 87.00 264 ALA A N 1
ATOM 2043 C CA . ALA A 1 264 ? -5.804 10.662 23.962 1.00 87.00 264 ALA A CA 1
ATOM 2044 C C . ALA A 1 264 ? -6.978 11.579 23.553 1.00 87.00 264 ALA A C 1
ATOM 2046 O O . ALA A 1 264 ? -8.047 11.105 23.179 1.00 87.00 264 ALA A O 1
ATOM 2047 N N . ARG A 1 265 ? -6.765 12.903 23.555 1.00 88.31 265 ARG A N 1
ATOM 2048 C CA . ARG A 1 265 ? -7.774 13.885 23.130 1.00 88.31 265 ARG A CA 1
ATOM 2049 C C . ARG A 1 265 ? -8.043 13.837 21.623 1.00 88.31 265 ARG A C 1
ATOM 2051 O O . ARG A 1 265 ? -9.192 13.970 21.203 1.00 88.31 265 ARG A O 1
ATOM 2058 N N . GLU A 1 266 ? -7.001 13.670 20.812 1.00 87.50 266 GLU A N 1
ATOM 2059 C CA . GLU A 1 266 ? -7.143 13.527 19.359 1.00 87.50 266 GLU A CA 1
ATOM 2060 C C . GLU A 1 266 ? -7.852 12.221 19.008 1.00 87.50 266 GLU A C 1
ATOM 2062 O O . GLU A 1 266 ? -8.741 12.232 18.160 1.00 87.50 266 GLU A O 1
ATOM 2067 N N . ILE A 1 267 ? -7.520 11.129 19.703 1.00 87.00 267 ILE A N 1
ATOM 2068 C CA . ILE A 1 267 ? -8.191 9.836 19.538 1.00 87.00 267 ILE A CA 1
ATOM 2069 C C . ILE A 1 267 ? -9.676 9.972 19.860 1.00 87.00 267 ILE A C 1
ATOM 2071 O O . ILE A 1 267 ? -10.498 9.628 19.017 1.00 87.00 267 ILE A O 1
ATOM 2075 N N . GLN A 1 268 ? -10.028 10.561 21.006 1.00 87.31 268 GLN A N 1
ATOM 2076 C CA . GLN A 1 268 ? -11.429 10.777 21.372 1.00 87.31 268 GLN A CA 1
ATOM 2077 C C . GLN A 1 268 ? -12.183 11.571 20.297 1.00 87.31 268 GLN A C 1
ATOM 2079 O O . GLN A 1 268 ? -13.259 11.172 19.867 1.00 87.31 268 GLN A O 1
ATOM 2084 N N . THR A 1 269 ? -11.573 12.648 19.795 1.00 87.50 269 THR A N 1
ATOM 2085 C CA . THR A 1 269 ? -12.168 13.478 18.735 1.00 87.50 269 THR A CA 1
ATOM 2086 C C . THR A 1 269 ? -12.433 12.664 17.463 1.00 87.50 269 THR A C 1
ATOM 2088 O O . THR A 1 269 ? -13.494 12.789 16.853 1.00 87.50 269 THR A O 1
ATOM 2091 N N . GLN A 1 270 ? -11.483 11.814 17.060 1.00 85.00 270 GLN A N 1
ATOM 2092 C CA . GLN A 1 270 ? -11.631 10.942 15.893 1.00 85.00 270 GLN A CA 1
ATOM 2093 C C . GLN A 1 270 ? -12.704 9.870 16.109 1.00 85.00 270 GLN A C 1
ATOM 2095 O O . GLN A 1 270 ? -13.508 9.621 15.208 1.00 85.00 270 GLN A O 1
ATOM 2100 N N . VAL A 1 271 ? -12.743 9.256 17.293 1.00 85.12 271 VAL A N 1
ATOM 2101 C CA . VAL A 1 271 ? -13.736 8.237 17.654 1.00 85.12 271 VAL A CA 1
ATOM 2102 C C . VAL A 1 271 ? -15.144 8.833 17.620 1.00 85.12 271 VAL A C 1
ATOM 2104 O O . VAL A 1 271 ? -16.028 8.250 16.995 1.00 85.12 271 VAL A O 1
ATOM 2107 N N . ASP A 1 272 ? -15.343 10.014 18.209 1.00 84.81 272 ASP A N 1
ATOM 2108 C CA . ASP A 1 272 ? -16.644 10.690 18.265 1.00 84.81 272 ASP A CA 1
ATOM 2109 C C . ASP A 1 272 ? -17.131 11.099 16.866 1.00 84.81 272 ASP A C 1
ATOM 2111 O O . ASP A 1 272 ? -18.294 10.884 16.514 1.00 84.81 272 ASP A O 1
ATOM 2115 N N . HIS A 1 273 ? -16.231 11.617 16.023 1.00 81.94 273 HIS A N 1
ATOM 2116 C CA . HIS A 1 273 ? -16.552 11.968 14.639 1.00 81.94 273 HIS A CA 1
ATOM 2117 C C . HIS A 1 273 ? -16.962 10.739 13.808 1.00 81.94 273 HIS A C 1
ATOM 2119 O O . HIS A 1 273 ? -17.988 10.753 13.128 1.00 81.94 273 HIS A O 1
ATOM 2125 N N . ASN A 1 274 ? -16.207 9.639 13.901 1.00 75.62 274 ASN A N 1
ATOM 2126 C CA . ASN A 1 274 ? -16.516 8.395 13.185 1.00 75.62 274 ASN A CA 1
ATOM 2127 C C . ASN A 1 274 ? -17.734 7.659 13.753 1.00 75.62 274 ASN A C 1
ATOM 2129 O O . ASN A 1 274 ? -18.367 6.863 13.052 1.00 75.62 274 ASN A O 1
ATOM 2133 N N . TRP A 1 275 ? -18.066 7.892 15.022 1.00 72.38 275 TRP A N 1
ATOM 2134 C CA . TRP A 1 275 ? -19.294 7.392 15.619 1.00 72.38 275 TRP A CA 1
ATOM 2135 C C . TRP A 1 275 ? -20.517 8.038 14.967 1.00 72.38 275 TRP A C 1
ATOM 2137 O O . TRP A 1 275 ? -21.399 7.312 14.506 1.00 72.38 275 TRP A O 1
ATOM 2147 N N . ALA A 1 276 ? -20.518 9.371 14.858 1.00 62.59 276 ALA A N 1
ATOM 2148 C CA . ALA A 1 276 ? -21.619 10.153 14.295 1.00 62.59 276 ALA A CA 1
ATOM 2149 C C . ALA A 1 276 ? -21.920 9.823 12.822 1.00 62.59 276 ALA A C 1
ATOM 2151 O O . ALA A 1 276 ? -23.072 9.857 12.412 1.00 62.59 276 ALA A O 1
ATOM 2152 N N . MET A 1 277 ? -20.904 9.446 12.041 1.00 59.03 277 MET A N 1
ATOM 2153 C CA . MET A 1 277 ? -21.044 9.128 10.610 1.00 59.03 277 MET A CA 1
ATOM 2154 C C . MET A 1 277 ? -21.650 7.744 10.315 1.00 59.03 277 MET A C 1
ATOM 2156 O O . MET A 1 277 ? -21.864 7.415 9.152 1.00 59.03 277 MET A O 1
ATOM 2160 N N . ARG A 1 278 ? -21.881 6.898 11.330 1.00 56.09 278 ARG A N 1
ATOM 2161 C CA . ARG A 1 278 ? -22.454 5.545 11.152 1.00 56.09 278 ARG A CA 1
ATOM 2162 C C . ARG A 1 278 ? -23.762 5.323 11.923 1.00 56.09 278 ARG A C 1
ATOM 2164 O O . ARG A 1 278 ? -24.124 4.165 12.139 1.00 56.09 278 ARG A O 1
ATOM 2171 N N . GLY A 1 279 ? -24.374 6.400 12.418 1.00 43.34 279 GLY A N 1
ATOM 2172 C CA . GLY A 1 279 ? -25.686 6.399 13.073 1.00 43.34 279 GLY A CA 1
ATOM 2173 C C . GLY A 1 279 ? -26.820 6.624 12.088 1.00 43.34 279 GLY A C 1
ATOM 2174 O O . GLY A 1 279 ? -26.558 7.240 11.033 1.00 43.34 279 GLY A O 1
#

Sequence (279 aa):
MVMSMNDLIQGDGNDLANQYEGVRDSLAPVDTTMNSGEDNLGEIDPNTFFGDPSTKDTEMDNSLVVPASDPYTDQLCTDLQSKFKLDPAHLSIAMTASKCAPEARHANFVFAMAAVHQIGVSTNVTATANHSFNERFKDFVQCQARIILLNPSLEAYSNNPHRNGALPRTLYYLTLDAVEQQPIEWKEDNLAPGQLNDDPVALDNYREVVGDLLKHQRSNLRTLLLANILSTQRITVKGAVPNRHEMITAIYEDLPPKGNKLTAREIQTQVDHNWAMRG

pLDDT: mean 70.59, std 20.6, range [26.3, 94.81]

Radius of gyration: 33.7 Å; chains: 1; bounding box: 73×75×95 Å